Protein AF-A0A9P5X7W3-F1 (afdb_monomer)

Mean predicted aligned error: 12.53 Å

Organism: NCBI:txid1400762

Nearest PDB structures (foldseek):
  3qof-assembly2_B  TM=2.666E-01  e=8.863E+00  Homo sapiens

Sequence (202 aa):
MHPLSELDLFYILIMRCVPSGVLPRILAIFLLMFYIRIEHLWEGRPFWNPPPIIRIANIIGLSEAQFRNVCGFLQSVLELVSSPGQQMGPPALGIKFYHASFMDFLQDPSRSGEFCIFTRLDSLRLELLRRLNDIHSCSTGESTVATSSSPNVHTSFKVLQKIQFTLVSHGPSQSSKVTRSMTFWLMCFFLFGNGMVIPWTP

pLDDT: mean 73.94, std 22.46, range [20.39, 97.69]

Structure (mmCIF, N/CA/C/O backbone):
data_AF-A0A9P5X7W3-F1
#
_entry.id   AF-A0A9P5X7W3-F1
#
loop_
_atom_site.group_PDB
_atom_site.id
_atom_site.type_symbol
_atom_site.label_atom_id
_atom_site.label_alt_id
_atom_site.label_comp_id
_atom_site.label_asym_id
_atom_site.label_entity_id
_atom_site.label_seq_id
_atom_site.pdbx_PDB_ins_code
_atom_site.Cartn_x
_atom_site.Cartn_y
_atom_site.Cartn_z
_atom_site.occupancy
_atom_site.B_iso_or_equiv
_atom_site.auth_seq_id
_atom_site.auth_comp_id
_atom_site.auth_asym_id
_atom_site.auth_atom_id
_atom_site.pdbx_PDB_model_num
ATOM 1 N N . MET A 1 1 ? 10.750 -3.432 -27.642 1.00 62.62 1 MET A N 1
ATOM 2 C CA . MET A 1 1 ? 10.977 -4.011 -26.300 1.00 62.62 1 MET A CA 1
ATOM 3 C C . MET A 1 1 ? 10.870 -2.898 -25.272 1.00 62.62 1 MET A C 1
ATOM 5 O O 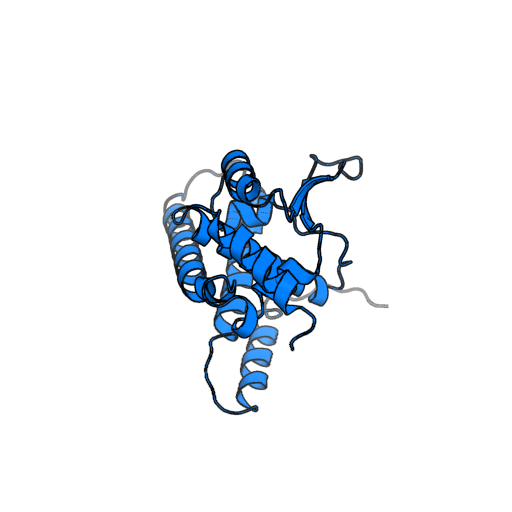. MET A 1 1 ? 11.408 -1.828 -25.529 1.00 62.62 1 MET A O 1
ATOM 9 N N . HIS A 1 2 ? 10.154 -3.110 -24.165 1.00 77.62 2 HIS A N 1
ATOM 10 C CA . HIS A 1 2 ? 10.095 -2.136 -23.069 1.00 77.62 2 HIS A CA 1
ATOM 11 C C . HIS A 1 2 ? 11.364 -2.276 -22.206 1.00 77.62 2 HIS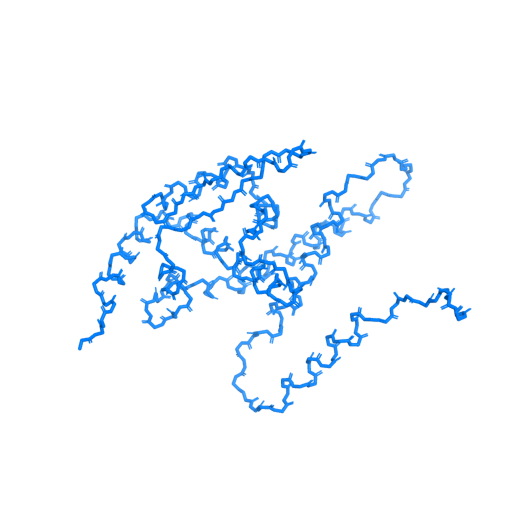 A C 1
ATOM 13 O O . HIS A 1 2 ? 11.654 -3.396 -21.778 1.00 77.62 2 HIS A O 1
ATOM 19 N N . PRO A 1 3 ? 12.120 -1.196 -21.935 1.00 85.81 3 PRO A N 1
ATOM 20 C CA . PRO A 1 3 ? 13.433 -1.274 -21.282 1.00 85.81 3 PRO A CA 1
ATOM 21 C C . PRO A 1 3 ? 13.390 -1.816 -19.844 1.00 85.81 3 PRO A C 1
ATOM 23 O O . PRO A 1 3 ? 14.413 -2.256 -19.338 1.00 85.81 3 PRO A O 1
ATOM 26 N N . LEU A 1 4 ? 12.219 -1.826 -19.194 1.00 90.81 4 LEU A N 1
ATOM 27 C CA . LEU A 1 4 ? 12.037 -2.372 -17.840 1.00 90.81 4 LEU A CA 1
ATOM 28 C C . LEU A 1 4 ? 11.369 -3.755 -17.817 1.00 90.81 4 LEU A C 1
ATOM 30 O O . LEU A 1 4 ? 11.034 -4.242 -16.747 1.00 90.81 4 LEU A O 1
ATOM 34 N N . SER A 1 5 ? 11.149 -4.391 -18.971 1.00 91.62 5 SER A N 1
ATOM 35 C CA . SER A 1 5 ? 10.372 -5.642 -19.049 1.00 91.62 5 SER A CA 1
ATOM 36 C C . SER A 1 5 ? 10.962 -6.803 -18.236 1.00 91.62 5 SER A C 1
ATOM 38 O O . SER A 1 5 ? 10.216 -7.527 -17.582 1.00 91.62 5 SER A O 1
ATOM 40 N N . GLU A 1 6 ? 12.286 -6.960 -18.217 1.00 94.62 6 GLU A N 1
ATOM 41 C CA . GLU A 1 6 ? 12.954 -7.984 -17.397 1.00 94.62 6 GLU A CA 1
ATOM 42 C C . GLU A 1 6 ? 12.815 -7.697 -15.896 1.00 94.62 6 GLU A C 1
ATOM 44 O O . GLU A 1 6 ? 12.583 -8.604 -15.095 1.00 94.62 6 GLU A O 1
ATOM 49 N N . LEU A 1 7 ? 12.891 -6.420 -15.516 1.00 94.75 7 LEU A N 1
ATOM 50 C CA . LEU A 1 7 ? 12.708 -5.983 -14.135 1.00 94.75 7 LEU A CA 1
ATOM 51 C C . LEU A 1 7 ? 11.252 -6.161 -13.677 1.00 94.75 7 LEU A C 1
ATOM 53 O O . LEU A 1 7 ? 11.007 -6.594 -12.554 1.00 94.75 7 LEU A O 1
ATOM 57 N N . ASP A 1 8 ? 10.291 -5.889 -14.561 1.00 95.81 8 ASP A N 1
ATOM 58 C CA . ASP A 1 8 ? 8.866 -6.130 -14.321 1.00 95.81 8 ASP A CA 1
ATOM 59 C C . ASP A 1 8 ? 8.600 -7.619 -14.100 1.00 95.81 8 ASP A C 1
ATOM 61 O O . ASP A 1 8 ? 7.914 -7.985 -13.147 1.00 95.81 8 ASP A O 1
ATOM 65 N N . LEU A 1 9 ? 9.209 -8.494 -14.908 1.00 96.06 9 LEU A N 1
ATOM 66 C CA . LEU A 1 9 ? 9.115 -9.942 -14.718 1.00 96.06 9 LEU A CA 1
ATOM 67 C C . LEU A 1 9 ? 9.669 -10.371 -13.352 1.00 96.06 9 LEU A C 1
ATOM 69 O O . LEU A 1 9 ? 9.040 -11.169 -12.656 1.00 96.06 9 LEU A O 1
ATOM 73 N N . PHE A 1 10 ? 10.809 -9.815 -12.939 1.00 95.94 10 PHE A N 1
ATOM 74 C CA . PHE A 1 10 ? 11.382 -10.069 -11.619 1.00 95.94 10 PHE A CA 1
ATOM 75 C C . PHE A 1 10 ? 10.437 -9.640 -10.484 1.00 95.94 10 PHE A C 1
ATOM 77 O O . PHE A 1 10 ? 10.197 -10.412 -9.553 1.00 95.94 10 PHE A O 1
ATOM 84 N N . TYR A 1 11 ? 9.829 -8.454 -10.576 1.00 97.12 11 TYR A N 1
ATOM 85 C CA . TYR A 1 11 ? 8.855 -7.993 -9.583 1.00 97.12 11 TYR A CA 1
ATOM 86 C C . TYR A 1 11 ? 7.581 -8.839 -9.557 1.00 97.12 11 TYR A C 1
ATOM 88 O O . TYR A 1 11 ? 7.075 -9.130 -8.474 1.00 97.12 11 TYR A O 1
ATOM 96 N N . ILE A 1 12 ? 7.100 -9.303 -10.713 1.00 97.19 12 ILE A N 1
ATOM 97 C CA . ILE A 1 12 ? 5.978 -10.248 -10.795 1.00 97.19 12 ILE A CA 1
ATOM 98 C C . ILE A 1 12 ? 6.311 -11.545 -10.051 1.00 97.19 12 ILE A C 1
ATOM 100 O O . ILE A 1 12 ? 5.479 -12.041 -9.292 1.00 97.19 12 ILE A O 1
ATOM 104 N N . LEU A 1 13 ? 7.517 -12.093 -10.230 1.00 97.38 13 LEU A N 1
ATOM 105 C CA . LEU A 1 13 ? 7.939 -13.313 -9.534 1.00 97.38 13 LEU A CA 1
ATOM 106 C C . LEU A 1 13 ? 7.972 -13.115 -8.016 1.00 97.38 13 LEU A C 1
ATOM 108 O O . LEU A 1 13 ? 7.444 -13.951 -7.287 1.00 97.38 13 LEU A O 1
ATOM 112 N N . ILE A 1 14 ? 8.508 -11.988 -7.542 1.00 96.88 14 ILE A N 1
ATOM 113 C CA . ILE A 1 14 ? 8.504 -11.651 -6.111 1.00 96.88 14 ILE A CA 1
ATOM 114 C C . ILE A 1 14 ? 7.075 -11.567 -5.575 1.00 96.88 14 ILE A C 1
ATOM 116 O O . ILE A 1 14 ? 6.768 -12.166 -4.546 1.00 96.88 14 ILE A O 1
ATOM 120 N N . MET A 1 15 ? 6.189 -10.860 -6.279 1.00 97.56 15 MET A N 1
ATOM 121 C CA . MET A 1 15 ? 4.799 -10.699 -5.851 1.00 97.56 15 MET A CA 1
ATOM 122 C C . MET A 1 15 ? 4.025 -12.023 -5.860 1.00 97.56 15 MET A C 1
ATOM 124 O O . MET A 1 15 ? 3.174 -12.231 -5.000 1.00 97.56 15 MET A O 1
ATOM 128 N N . ARG A 1 16 ? 4.355 -12.956 -6.761 1.00 96.88 16 ARG A N 1
ATOM 129 C CA . ARG A 1 16 ? 3.775 -14.310 -6.787 1.00 96.88 16 ARG A CA 1
ATOM 130 C C . ARG A 1 16 ? 4.227 -15.204 -5.635 1.00 96.88 16 ARG A C 1
ATOM 132 O O . ARG A 1 16 ? 3.500 -16.127 -5.281 1.00 96.88 16 ARG A O 1
ATOM 139 N N . CYS A 1 17 ? 5.385 -14.939 -5.035 1.00 96.62 17 CYS A N 1
ATOM 140 C CA . CYS A 1 17 ? 5.840 -15.655 -3.840 1.00 96.62 17 CYS A CA 1
ATOM 141 C C . CYS A 1 17 ? 5.062 -15.256 -2.576 1.00 96.62 17 CYS A C 1
ATOM 143 O O . CYS A 1 17 ? 5.144 -15.940 -1.555 1.00 96.62 17 CYS A O 1
ATOM 145 N N . VAL A 1 18 ? 4.308 -14.155 -2.621 1.00 97.06 18 VAL A N 1
ATOM 146 C CA . VAL A 1 18 ? 3.483 -13.709 -1.501 1.00 97.06 18 VAL A CA 1
ATOM 147 C C . VAL A 1 18 ? 2.245 -14.608 -1.377 1.00 97.06 18 VAL A C 1
ATOM 149 O O . VAL A 1 18 ? 1.482 -14.728 -2.337 1.00 97.06 18 VAL A O 1
ATOM 152 N N . PRO A 1 19 ? 1.958 -15.182 -0.192 1.00 97.44 19 PRO A N 1
ATOM 153 C CA . PRO A 1 19 ? 0.740 -15.958 0.014 1.00 97.44 19 PRO A CA 1
ATOM 154 C C . PRO A 1 19 ? -0.523 -15.138 -0.279 1.00 97.44 19 PRO A C 1
ATOM 156 O O . PRO A 1 19 ? -0.650 -13.991 0.159 1.00 97.44 19 PRO A O 1
ATOM 159 N N . SER A 1 20 ? -1.506 -15.747 -0.943 1.00 95.69 20 SER A N 1
ATOM 160 C CA . SER A 1 20 ? -2.752 -15.077 -1.353 1.00 95.69 20 SER A CA 1
ATOM 161 C C . SER A 1 20 ? -3.547 -14.477 -0.184 1.00 95.69 20 SER A C 1
ATOM 163 O O . SER A 1 20 ? -4.186 -13.441 -0.345 1.00 95.69 20 SER A O 1
ATOM 165 N N . GLY A 1 21 ? -3.462 -15.059 1.018 1.00 95.81 21 GLY A N 1
ATOM 166 C CA . GLY A 1 21 ? -4.074 -14.502 2.233 1.00 95.81 21 GLY A CA 1
ATOM 167 C C . GLY A 1 21 ? -3.371 -13.252 2.791 1.00 95.81 21 GLY A C 1
ATOM 168 O O . GLY A 1 21 ? -3.967 -12.496 3.559 1.00 95.81 21 GLY A O 1
ATOM 169 N N . VAL A 1 22 ? -2.114 -13.014 2.406 1.00 96.44 22 VAL A N 1
ATOM 170 C CA . VAL A 1 22 ? -1.275 -11.901 2.885 1.00 96.44 22 VAL A CA 1
ATOM 171 C C . VAL A 1 22 ? -1.206 -10.768 1.860 1.00 96.44 22 VAL A C 1
ATOM 173 O O . VAL A 1 22 ? -1.190 -9.595 2.243 1.00 96.44 22 VAL A O 1
ATOM 176 N N . LEU A 1 23 ? -1.234 -11.098 0.566 1.00 96.69 23 LEU A N 1
ATOM 177 C CA . LEU A 1 23 ? -1.132 -10.144 -0.541 1.00 96.69 23 LEU A CA 1
ATOM 178 C C . LEU A 1 23 ? -2.091 -8.937 -0.421 1.00 96.69 23 LEU A C 1
ATOM 180 O O . LEU A 1 23 ? -1.619 -7.803 -0.538 1.00 96.69 23 LEU A O 1
ATOM 184 N N . PRO A 1 24 ? -3.390 -9.102 -0.089 1.00 95.94 24 PRO A N 1
ATOM 185 C CA . PRO A 1 24 ? -4.298 -7.970 0.097 1.00 95.94 24 PRO A CA 1
ATOM 186 C C . PRO A 1 24 ? -3.829 -6.950 1.142 1.00 95.94 24 PRO A C 1
ATOM 188 O O . PRO A 1 24 ? -4.106 -5.757 1.001 1.00 95.94 24 PRO A O 1
ATOM 191 N N . ARG A 1 25 ? -3.126 -7.405 2.188 1.00 95.69 25 ARG A N 1
ATOM 192 C CA . ARG A 1 25 ? -2.587 -6.542 3.249 1.00 95.69 25 ARG A CA 1
ATOM 193 C C . ARG A 1 25 ? -1.335 -5.809 2.786 1.00 95.69 25 ARG A C 1
ATOM 195 O O . ARG A 1 25 ? -1.219 -4.621 3.059 1.00 95.69 25 ARG A O 1
ATOM 202 N N . ILE A 1 26 ? -0.447 -6.479 2.049 1.00 96.12 26 ILE A N 1
ATOM 203 C CA . ILE A 1 26 ? 0.734 -5.852 1.429 1.00 96.12 26 ILE A CA 1
ATOM 204 C C . ILE A 1 26 ? 0.313 -4.708 0.509 1.00 96.12 26 ILE A C 1
ATOM 206 O O . ILE A 1 26 ? 0.796 -3.586 0.646 1.00 96.12 26 ILE A O 1
ATOM 210 N N . LEU A 1 27 ? -0.642 -4.971 -0.384 1.00 96.81 27 LEU A N 1
ATOM 211 C CA . LEU A 1 27 ? -1.135 -3.960 -1.313 1.00 96.81 27 LEU A CA 1
ATOM 212 C C . LEU A 1 27 ? -1.807 -2.791 -0.575 1.00 96.81 27 LEU A C 1
ATOM 214 O O . LEU A 1 27 ? -1.597 -1.638 -0.942 1.00 96.81 27 LEU A O 1
ATOM 218 N N . ALA A 1 28 ? -2.547 -3.059 0.509 1.00 95.44 28 ALA A N 1
ATOM 219 C CA . ALA A 1 28 ? -3.120 -2.009 1.355 1.00 95.44 28 ALA A CA 1
ATOM 220 C C . ALA A 1 28 ? -2.049 -1.161 2.069 1.00 95.44 28 ALA A C 1
ATOM 222 O O . ALA A 1 28 ? -2.194 0.060 2.141 1.00 95.44 28 ALA A O 1
ATOM 223 N N . ILE A 1 29 ? -0.967 -1.779 2.562 1.00 94.31 29 ILE A N 1
ATOM 224 C CA . ILE A 1 29 ? 0.176 -1.068 3.157 1.00 94.31 29 ILE A CA 1
ATOM 225 C C . ILE A 1 29 ? 0.776 -0.106 2.130 1.00 94.31 29 ILE A C 1
ATOM 227 O O . ILE A 1 29 ? 0.912 1.082 2.423 1.00 94.31 29 ILE A O 1
ATOM 231 N N . PHE A 1 30 ? 1.082 -0.580 0.920 1.00 95.06 30 PHE A N 1
ATOM 232 C CA . PHE A 1 30 ? 1.674 0.266 -0.117 1.00 95.06 30 PHE A CA 1
ATOM 233 C C . PHE A 1 30 ? 0.727 1.358 -0.611 1.00 95.06 30 PHE A C 1
ATOM 235 O O . PHE A 1 30 ? 1.161 2.493 -0.802 1.00 95.06 30 PHE A O 1
ATOM 242 N N . LEU A 1 31 ? -0.569 1.067 -0.733 1.00 94.56 31 LEU A N 1
ATOM 243 C CA . LEU A 1 31 ? -1.567 2.079 -1.066 1.00 94.56 31 LEU A CA 1
ATOM 244 C C . LEU A 1 31 ? -1.597 3.204 -0.019 1.00 94.56 31 LEU A C 1
ATOM 246 O O . LEU A 1 31 ? -1.576 4.382 -0.370 1.00 94.56 31 LEU A O 1
ATOM 250 N N . LEU A 1 32 ? -1.578 2.867 1.273 1.00 91.69 32 LEU A N 1
ATOM 251 C CA . LEU A 1 32 ? -1.520 3.867 2.343 1.00 91.69 32 LEU A CA 1
ATOM 252 C C . LEU A 1 32 ? -0.200 4.637 2.350 1.00 91.69 32 LEU A C 1
ATOM 254 O O . LEU A 1 32 ? -0.213 5.854 2.517 1.00 91.69 32 LEU A O 1
ATOM 258 N N . MET A 1 33 ? 0.931 3.961 2.132 1.00 90.06 33 MET A N 1
ATOM 259 C CA . MET A 1 33 ? 2.227 4.631 1.987 1.00 90.06 33 MET A CA 1
ATOM 260 C C . MET A 1 33 ? 2.208 5.660 0.858 1.00 90.06 33 MET A C 1
ATOM 262 O O . MET A 1 33 ? 2.718 6.765 1.039 1.00 90.06 33 MET A O 1
ATOM 266 N N . PHE A 1 34 ? 1.610 5.314 -0.285 1.00 89.88 34 PHE A N 1
ATOM 267 C CA . PHE A 1 34 ? 1.459 6.215 -1.422 1.00 89.88 34 PHE A CA 1
ATOM 268 C C . PHE A 1 34 ? 0.662 7.469 -1.040 1.00 89.88 34 PHE A C 1
ATOM 270 O O . PHE A 1 34 ? 1.156 8.583 -1.215 1.00 89.88 34 PHE A O 1
ATOM 277 N N . TYR A 1 35 ? -0.516 7.307 -0.431 1.00 87.38 35 TYR A N 1
ATOM 278 C CA . TYR A 1 35 ? -1.342 8.446 -0.018 1.00 87.38 35 TYR A CA 1
ATOM 279 C C . TYR A 1 35 ? -0.684 9.318 1.052 1.00 87.38 35 TYR A C 1
ATOM 281 O O . TYR A 1 35 ? -0.748 10.542 0.956 1.00 87.38 35 TYR A O 1
ATOM 289 N N . ILE A 1 36 ? -0.017 8.724 2.0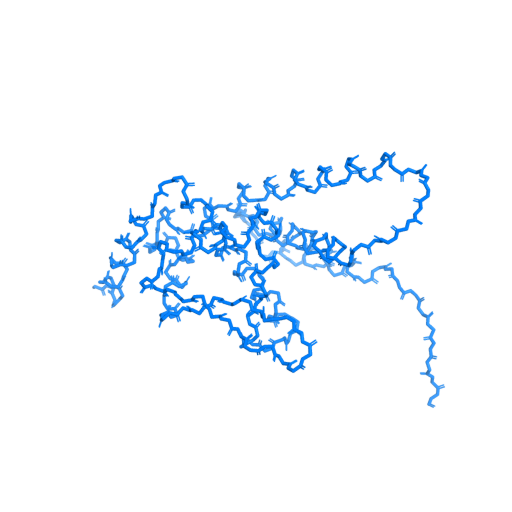45 1.00 84.88 36 ILE A N 1
ATOM 290 C CA . ILE A 1 36 ? 0.656 9.509 3.087 1.00 84.88 36 ILE A CA 1
ATOM 291 C C . ILE A 1 36 ? 1.887 10.231 2.518 1.00 84.88 36 ILE A C 1
ATOM 293 O O . ILE A 1 36 ? 2.156 11.372 2.890 1.00 84.88 36 ILE A O 1
ATOM 297 N N . ARG A 1 37 ? 2.625 9.622 1.577 1.00 83.56 37 ARG A N 1
ATOM 298 C CA . ARG A 1 37 ? 3.712 10.330 0.882 1.00 83.56 37 ARG A CA 1
ATOM 299 C C . ARG A 1 37 ? 3.164 11.538 0.123 1.00 83.56 37 ARG A C 1
ATOM 301 O O . ARG A 1 37 ? 3.761 12.607 0.198 1.00 83.56 37 ARG A O 1
ATOM 308 N N . ILE A 1 38 ? 2.048 11.374 -0.587 1.00 83.00 38 ILE A N 1
ATOM 309 C CA . ILE A 1 38 ? 1.383 12.485 -1.269 1.00 83.00 38 ILE A CA 1
ATOM 310 C C . ILE A 1 38 ? 1.009 13.573 -0.256 1.00 83.00 38 ILE A C 1
ATOM 312 O O . ILE A 1 38 ? 1.371 14.723 -0.468 1.00 83.00 38 ILE A O 1
ATOM 316 N N . GLU A 1 39 ? 0.379 13.225 0.871 1.00 80.06 39 GLU A N 1
ATOM 317 C CA . GLU A 1 39 ? 0.061 14.165 1.962 1.00 80.06 39 GLU A CA 1
ATOM 318 C C . GLU A 1 39 ? 1.295 14.967 2.418 1.00 80.06 39 GLU A C 1
ATOM 320 O O . GLU A 1 39 ? 1.232 16.191 2.503 1.00 80.06 39 GLU A O 1
ATOM 325 N N . HIS A 1 40 ? 2.431 14.302 2.654 1.00 80.81 40 HIS A N 1
ATOM 326 C CA . HIS A 1 40 ? 3.674 14.963 3.066 1.00 80.81 40 HIS A CA 1
ATOM 327 C C . HIS A 1 40 ? 4.196 15.953 2.015 1.00 80.81 40 HIS A C 1
ATOM 329 O O . HIS A 1 40 ? 4.669 17.026 2.388 1.00 80.81 40 HIS A O 1
ATOM 335 N N . LEU A 1 41 ? 4.091 15.616 0.724 1.00 79.50 41 LEU A N 1
ATOM 336 C CA . LEU A 1 41 ? 4.481 16.515 -0.367 1.00 79.50 41 LEU A CA 1
ATOM 337 C C . LEU A 1 41 ? 3.634 17.795 -0.366 1.00 79.50 41 LEU A C 1
ATOM 339 O O . LEU A 1 41 ? 4.182 18.881 -0.533 1.00 79.50 41 LEU A O 1
ATOM 343 N N . TRP A 1 42 ? 2.324 17.687 -0.120 1.00 76.94 42 TRP A N 1
ATOM 344 C CA . TRP A 1 42 ? 1.432 18.852 -0.024 1.00 76.94 42 TRP A CA 1
ATOM 345 C C . TRP A 1 42 ? 1.703 19.716 1.211 1.00 76.94 42 TRP A C 1
ATOM 347 O O . TRP A 1 42 ? 1.546 20.931 1.154 1.00 76.94 42 TRP A O 1
ATOM 357 N N . GLU A 1 43 ? 2.132 19.109 2.318 1.00 80.00 43 GLU A N 1
ATOM 358 C CA . GLU A 1 43 ? 2.497 19.818 3.552 1.00 80.00 43 GLU A CA 1
ATOM 359 C C . GLU A 1 43 ? 3.905 20.440 3.502 1.00 80.00 43 GLU A C 1
ATOM 361 O O . GLU A 1 43 ? 4.368 20.991 4.501 1.00 80.00 43 GLU A O 1
ATOM 366 N N . GLY A 1 44 ? 4.615 20.330 2.372 1.00 77.75 44 GLY A N 1
ATOM 367 C CA . GLY A 1 44 ? 5.994 20.804 2.241 1.00 77.75 44 GLY A CA 1
ATOM 368 C C . GLY A 1 44 ? 6.979 20.043 3.133 1.00 77.75 44 GLY A C 1
ATOM 369 O O . GLY A 1 44 ? 8.076 20.533 3.406 1.00 77.75 44 GLY A O 1
ATOM 370 N N . ARG A 1 45 ? 6.605 18.850 3.620 1.00 74.06 45 ARG A N 1
ATOM 371 C CA . ARG A 1 45 ? 7.493 18.030 4.442 1.00 74.06 45 ARG A CA 1
ATOM 372 C C . ARG A 1 45 ? 8.557 17.376 3.563 1.00 74.06 45 ARG A C 1
ATOM 374 O O . ARG A 1 45 ? 8.254 16.910 2.462 1.00 74.06 45 ARG A O 1
ATOM 381 N N . PRO A 1 46 ? 9.798 17.269 4.060 1.00 68.62 46 PRO A N 1
ATOM 382 C CA . PRO A 1 46 ? 10.859 16.622 3.316 1.00 68.62 46 PRO A CA 1
ATOM 383 C C . PRO A 1 46 ? 10.543 15.150 3.031 1.00 68.62 46 PRO A C 1
ATOM 385 O O . PRO A 1 46 ? 10.136 14.392 3.913 1.00 68.62 46 PRO A O 1
ATOM 388 N N . PHE A 1 47 ? 10.815 14.739 1.793 1.00 64.00 47 PHE A N 1
ATOM 389 C CA . PHE A 1 47 ? 10.585 13.387 1.280 1.00 64.00 47 PHE A CA 1
ATOM 390 C C . PHE A 1 47 ? 11.293 12.283 2.083 1.00 64.00 47 PHE A C 1
ATOM 392 O O . PHE A 1 47 ? 10.805 11.158 2.173 1.00 64.00 47 PHE A O 1
ATOM 399 N N . TRP A 1 48 ? 12.443 12.606 2.677 1.00 63.50 48 TRP A N 1
ATOM 400 C CA . TRP A 1 48 ? 13.262 11.692 3.477 1.00 63.50 48 TRP A CA 1
ATOM 401 C C . TRP A 1 48 ? 12.732 11.452 4.894 1.00 63.50 48 TRP A C 1
ATOM 403 O O . TRP A 1 48 ? 13.362 10.711 5.643 1.00 63.50 48 TRP A O 1
ATOM 413 N N . ASN A 1 49 ? 11.594 12.044 5.270 1.00 65.25 49 ASN A N 1
ATOM 414 C CA . ASN A 1 49 ? 10.891 11.685 6.496 1.00 65.25 49 ASN A CA 1
ATOM 415 C C . ASN A 1 49 ? 9.759 10.694 6.163 1.00 65.25 49 ASN A C 1
ATOM 417 O O . ASN A 1 49 ? 8.631 11.129 5.886 1.00 65.25 49 ASN A O 1
ATOM 421 N N . PRO A 1 50 ? 10.046 9.375 6.106 1.00 64.19 50 PRO A N 1
ATOM 422 C CA . PRO A 1 50 ? 9.030 8.387 5.789 1.00 64.19 50 PRO A CA 1
ATOM 423 C C . PRO A 1 50 ? 7.921 8.442 6.842 1.00 64.19 50 PRO A C 1
ATOM 425 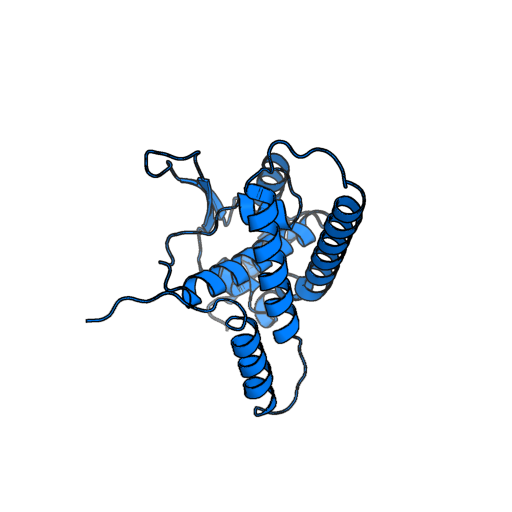O O . PRO A 1 50 ? 8.194 8.671 8.024 1.00 64.19 50 PRO A O 1
ATOM 428 N N . PRO A 1 51 ? 6.659 8.225 6.443 1.00 67.75 51 PRO A N 1
ATOM 429 C CA . PRO A 1 51 ? 5.589 8.168 7.414 1.00 67.75 51 PRO A CA 1
ATOM 430 C C . PRO A 1 51 ? 5.859 7.050 8.424 1.00 67.75 51 PRO A C 1
ATOM 432 O O . PRO A 1 51 ? 6.295 5.966 8.024 1.00 67.75 51 PRO A O 1
ATOM 435 N N . PRO A 1 52 ? 5.590 7.280 9.721 1.00 75.31 52 PRO A N 1
ATOM 436 C CA . PRO A 1 52 ? 5.792 6.257 10.733 1.00 75.31 52 PRO A CA 1
ATOM 437 C C . PRO A 1 52 ? 4.986 5.011 10.366 1.00 75.31 52 PRO A C 1
ATOM 439 O O . PRO A 1 52 ? 3.763 5.102 10.210 1.00 75.31 52 PRO A O 1
ATOM 442 N N . ILE A 1 53 ? 5.635 3.844 10.267 1.00 83.50 53 ILE A N 1
ATOM 443 C CA . ILE A 1 53 ? 4.943 2.577 9.974 1.00 83.50 53 ILE A CA 1
ATOM 444 C C . ILE A 1 53 ? 3.799 2.343 10.951 1.00 83.50 53 ILE A C 1
ATOM 446 O O . ILE A 1 53 ? 2.749 1.850 10.555 1.00 83.50 53 ILE A O 1
ATOM 450 N N . ILE A 1 54 ? 3.976 2.747 12.210 1.00 82.31 54 ILE A N 1
ATOM 451 C CA . ILE A 1 54 ? 2.956 2.601 13.246 1.00 82.31 54 ILE A CA 1
ATOM 452 C C . ILE A 1 54 ? 1.635 3.273 12.858 1.00 82.31 54 ILE A C 1
ATOM 454 O O . ILE A 1 54 ? 0.571 2.740 13.145 1.00 82.31 54 ILE A O 1
ATOM 458 N N . ARG A 1 55 ? 1.679 4.391 12.121 1.00 83.19 55 ARG A N 1
ATOM 459 C CA . ARG A 1 55 ? 0.479 5.075 11.621 1.00 83.19 55 ARG A CA 1
ATOM 460 C C . ARG A 1 55 ? -0.245 4.193 10.604 1.00 83.19 55 ARG A C 1
ATOM 462 O O . ARG A 1 55 ? -1.453 4.017 10.707 1.00 83.19 55 ARG A O 1
ATOM 469 N N . ILE A 1 56 ? 0.496 3.599 9.666 1.00 89.12 56 ILE A N 1
ATOM 470 C CA . ILE A 1 56 ? -0.054 2.678 8.661 1.00 89.12 56 ILE A CA 1
ATOM 471 C C . ILE A 1 56 ? -0.612 1.436 9.347 1.00 89.12 56 ILE A C 1
ATOM 473 O O . ILE A 1 56 ? -1.771 1.110 9.120 1.00 89.12 56 ILE A O 1
ATOM 477 N N . ALA A 1 57 ? 0.177 0.795 10.213 1.00 89.62 57 ALA A N 1
ATOM 478 C CA . ALA A 1 57 ? -0.203 -0.393 10.967 1.00 89.62 57 ALA A CA 1
ATOM 479 C C . ALA A 1 57 ? -1.483 -0.158 11.780 1.00 89.62 57 ALA A C 1
ATOM 481 O O . ALA A 1 57 ? -2.400 -0.968 11.695 1.00 89.62 57 ALA A O 1
ATOM 482 N N . ASN A 1 58 ? -1.607 0.986 12.461 1.00 87.69 58 ASN A N 1
ATOM 483 C CA . ASN A 1 58 ? -2.816 1.359 13.196 1.00 87.69 58 ASN A CA 1
ATOM 484 C C . ASN A 1 58 ? -4.034 1.501 12.272 1.00 87.69 58 ASN A C 1
ATOM 486 O O . ASN A 1 58 ? -5.093 0.948 12.567 1.00 87.69 58 ASN A O 1
ATOM 490 N N . ILE A 1 59 ? -3.882 2.174 11.124 1.00 86.38 59 ILE A N 1
ATOM 491 C CA . ILE A 1 59 ? -4.959 2.355 10.135 1.00 86.38 59 ILE A CA 1
ATOM 492 C C . ILE A 1 59 ? -5.513 0.999 9.669 1.00 86.38 59 ILE A C 1
ATOM 494 O O . ILE A 1 59 ? -6.728 0.803 9.642 1.00 86.38 59 ILE A O 1
ATOM 498 N N . ILE A 1 60 ? -4.634 0.039 9.367 1.00 89.62 60 ILE A N 1
ATOM 499 C CA . ILE A 1 60 ? -5.015 -1.318 8.930 1.00 89.62 60 ILE A CA 1
ATOM 500 C C . ILE A 1 60 ? -5.213 -2.308 10.085 1.00 89.62 60 ILE A C 1
ATOM 502 O O . ILE A 1 60 ? -5.585 -3.458 9.854 1.00 89.62 60 ILE A O 1
ATOM 506 N N . GLY A 1 61 ? -5.000 -1.880 11.335 1.00 89.69 61 GLY A N 1
ATOM 507 C CA . GLY A 1 61 ? -5.166 -2.680 12.554 1.00 89.69 61 GLY A CA 1
ATOM 508 C C . GLY A 1 61 ? -4.270 -3.904 12.564 1.00 89.69 61 GLY A C 1
ATOM 509 O O . GLY A 1 61 ? -4.730 -5.004 12.851 1.00 89.69 61 GLY A O 1
ATOM 510 N N . LEU A 1 62 ? -3.015 -3.707 12.178 1.00 91.56 62 LEU A N 1
ATOM 511 C CA . LEU A 1 62 ? -1.961 -4.683 12.371 1.00 91.56 62 LEU A CA 1
ATOM 512 C C . LEU A 1 62 ? -1.177 -4.333 13.631 1.00 91.56 62 LEU A C 1
ATOM 514 O O . LEU A 1 62 ? -0.830 -3.173 13.854 1.00 91.56 62 LEU A O 1
ATOM 518 N N . SER A 1 63 ? -0.843 -5.353 14.417 1.00 91.12 63 SER A N 1
ATOM 519 C CA . SER A 1 63 ? 0.223 -5.226 15.405 1.00 91.12 63 SER A CA 1
ATOM 520 C C . SER A 1 63 ? 1.574 -5.063 14.705 1.00 91.12 63 SER A C 1
ATOM 522 O O . SER A 1 63 ? 1.735 -5.418 13.533 1.00 91.12 63 SER A O 1
ATOM 524 N N . GLU A 1 64 ? 2.582 -4.571 15.423 1.00 87.88 64 GLU A N 1
ATOM 525 C CA . GLU A 1 64 ? 3.935 -4.453 14.873 1.00 87.88 64 GLU A CA 1
ATOM 526 C C . GLU A 1 64 ? 4.475 -5.808 14.387 1.00 87.88 64 GLU A C 1
ATOM 528 O O . GLU A 1 64 ? 5.018 -5.902 13.287 1.00 87.88 64 GLU A O 1
ATOM 533 N N . ALA A 1 65 ? 4.272 -6.878 15.163 1.00 90.31 65 ALA A N 1
ATOM 534 C CA . ALA A 1 65 ? 4.693 -8.225 14.786 1.00 90.31 65 ALA A CA 1
ATOM 535 C C . ALA A 1 65 ? 4.004 -8.697 13.496 1.00 90.31 65 ALA A C 1
ATOM 537 O O . ALA A 1 65 ? 4.657 -9.235 12.604 1.00 90.31 65 ALA A O 1
ATOM 538 N N . GLN A 1 66 ? 2.699 -8.443 13.356 1.00 94.00 66 GLN A N 1
ATOM 539 C CA . GLN A 1 66 ? 1.980 -8.761 12.124 1.00 94.00 66 GLN A CA 1
ATOM 540 C C . GLN A 1 66 ? 2.505 -7.943 10.945 1.00 94.00 66 GLN A C 1
ATOM 542 O O . GLN A 1 66 ? 2.711 -8.500 9.873 1.00 94.00 66 GLN A O 1
ATOM 547 N N . PHE A 1 67 ? 2.761 -6.648 11.135 1.00 92.06 67 PHE A N 1
ATOM 548 C CA . PHE A 1 67 ? 3.330 -5.797 10.093 1.00 92.06 67 PHE A CA 1
ATOM 549 C C . PHE A 1 67 ? 4.692 -6.326 9.624 1.00 92.06 67 PHE A C 1
ATOM 551 O O . PHE A 1 67 ? 4.914 -6.484 8.424 1.00 92.06 67 PHE A O 1
ATOM 558 N N . ARG A 1 68 ? 5.584 -6.669 10.563 1.00 92.50 68 ARG A N 1
ATOM 559 C CA . ARG A 1 68 ? 6.897 -7.261 10.266 1.00 92.50 68 ARG A CA 1
ATOM 560 C C . ARG A 1 68 ? 6.767 -8.571 9.499 1.00 92.50 68 ARG A C 1
ATOM 562 O O . ARG A 1 68 ? 7.443 -8.740 8.490 1.00 92.50 68 ARG A O 1
ATOM 569 N N . ASN A 1 69 ? 5.865 -9.452 9.926 1.00 94.50 69 ASN A N 1
ATOM 570 C CA . ASN A 1 69 ? 5.613 -10.723 9.248 1.00 94.50 69 ASN A CA 1
ATOM 571 C C . ASN A 1 69 ? 5.100 -10.513 7.817 1.00 94.50 69 ASN A C 1
ATOM 573 O O . ASN A 1 69 ? 5.555 -11.183 6.896 1.00 94.50 69 ASN A O 1
ATOM 577 N N . VAL A 1 70 ? 4.196 -9.551 7.614 1.00 94.69 70 VAL A N 1
ATOM 578 C CA . VAL A 1 70 ? 3.658 -9.203 6.291 1.00 94.69 70 VAL A CA 1
ATOM 579 C C . VAL A 1 70 ? 4.759 -8.647 5.380 1.00 94.69 70 VAL A C 1
ATOM 581 O O . VAL A 1 70 ? 4.884 -9.074 4.237 1.00 94.69 70 VAL A O 1
ATOM 584 N N . CYS A 1 71 ? 5.602 -7.743 5.880 1.00 93.69 71 CYS A N 1
ATOM 585 C CA . CYS A 1 71 ? 6.737 -7.211 5.122 1.00 93.69 71 CYS A CA 1
ATOM 586 C C . CYS A 1 71 ? 7.862 -8.237 4.904 1.00 93.69 71 CYS A C 1
ATOM 588 O O . CYS A 1 71 ? 8.637 -8.088 3.962 1.00 93.69 71 CYS A O 1
ATOM 590 N N . GLY A 1 72 ? 7.934 -9.290 5.723 1.00 94.69 72 GLY A N 1
ATOM 591 C CA . GLY A 1 72 ? 8.921 -10.366 5.617 1.00 94.69 72 GLY A CA 1
ATOM 592 C C . GLY A 1 72 ? 8.919 -11.078 4.261 1.00 94.69 72 GLY A C 1
ATOM 593 O O . GLY A 1 72 ? 9.976 -11.457 3.770 1.00 94.69 72 GLY A O 1
ATOM 594 N N . PHE A 1 73 ? 7.760 -11.172 3.602 1.00 95.56 73 PHE A N 1
ATOM 595 C CA . PHE A 1 73 ? 7.646 -11.767 2.263 1.00 95.56 73 PHE A CA 1
ATOM 596 C C . PHE A 1 73 ? 8.304 -10.935 1.154 1.00 95.56 73 PHE A C 1
ATOM 598 O O . PHE A 1 73 ? 8.506 -11.439 0.054 1.00 95.56 73 PHE A O 1
ATOM 605 N N . LEU A 1 74 ? 8.633 -9.671 1.428 1.00 95.75 74 LEU A N 1
ATOM 606 C CA . LEU A 1 74 ? 9.193 -8.730 0.458 1.00 95.75 74 LEU A CA 1
ATOM 607 C C . LEU A 1 74 ? 10.622 -8.295 0.801 1.00 95.75 74 LEU A C 1
ATOM 609 O O . LEU A 1 74 ? 11.112 -7.313 0.248 1.00 95.75 74 LEU A O 1
ATOM 613 N N . GLN A 1 75 ? 11.321 -9.037 1.664 1.00 94.44 75 GLN A N 1
ATOM 614 C CA . GLN A 1 75 ? 12.707 -8.741 2.056 1.00 94.44 75 GLN A CA 1
ATOM 615 C C . GLN A 1 75 ? 13.689 -8.646 0.879 1.00 94.44 75 GLN A C 1
ATOM 617 O O . GLN A 1 75 ? 14.762 -8.085 1.033 1.00 94.44 75 GLN A O 1
ATOM 622 N N . SER A 1 76 ? 13.344 -9.166 -0.301 1.00 94.00 76 SER A N 1
ATOM 623 C CA . SER A 1 76 ? 14.147 -9.022 -1.520 1.00 94.00 76 SER A CA 1
ATOM 624 C C . SER A 1 76 ? 14.081 -7.628 -2.158 1.00 94.00 76 SER A C 1
ATOM 626 O O . SER A 1 76 ? 14.943 -7.295 -2.966 1.00 94.00 76 SER A O 1
ATOM 628 N N . VAL A 1 77 ? 13.075 -6.810 -1.832 1.00 95.06 77 VAL A N 1
ATOM 629 C CA . VAL A 1 77 ? 12.838 -5.482 -2.441 1.00 95.06 77 VAL A CA 1
ATOM 630 C C . VAL A 1 77 ? 12.701 -4.358 -1.422 1.00 95.06 77 VAL A C 1
ATOM 632 O O . VAL A 1 77 ? 12.782 -3.183 -1.798 1.00 95.06 77 VAL A O 1
ATOM 635 N N . LEU A 1 78 ? 12.514 -4.690 -0.145 1.00 94.44 78 LEU A N 1
ATOM 636 C CA . LEU A 1 78 ? 12.441 -3.721 0.937 1.00 94.44 78 LEU A CA 1
ATOM 637 C C . LEU A 1 78 ? 13.160 -4.187 2.199 1.00 94.44 78 LEU A C 1
ATOM 639 O O . LEU A 1 78 ? 13.323 -5.374 2.459 1.00 94.44 78 LEU A O 1
ATOM 643 N N . GLU A 1 79 ? 13.503 -3.206 3.019 1.00 93.25 79 GLU A N 1
ATOM 644 C CA . GLU A 1 79 ? 14.098 -3.353 4.335 1.00 93.25 79 GLU A CA 1
ATOM 645 C C . GLU A 1 79 ? 13.256 -2.591 5.362 1.00 93.25 79 GLU A C 1
ATOM 647 O O . GLU A 1 79 ? 12.815 -1.461 5.118 1.00 93.25 79 GLU A O 1
ATOM 652 N N . LEU A 1 80 ? 13.048 -3.201 6.531 1.00 90.56 80 LEU A N 1
ATOM 653 C CA . LEU A 1 80 ? 12.489 -2.514 7.690 1.00 90.56 80 LEU A CA 1
ATOM 654 C C . LEU A 1 80 ? 13.629 -1.882 8.482 1.00 90.56 80 LEU A C 1
ATOM 656 O O . LEU A 1 80 ? 14.374 -2.575 9.169 1.00 90.56 80 LEU A O 1
ATOM 660 N N . VAL A 1 81 ? 13.746 -0.562 8.392 1.00 88.56 81 VAL A N 1
ATOM 661 C CA . VAL A 1 81 ? 14.808 0.201 9.043 1.00 88.56 81 VAL A CA 1
ATOM 662 C C . VAL A 1 81 ? 14.269 0.793 10.335 1.00 88.56 81 VAL A C 1
ATOM 664 O O . VAL A 1 81 ? 13.265 1.505 10.336 1.00 88.56 81 VAL A O 1
ATOM 667 N N . SER A 1 82 ? 14.948 0.522 11.444 1.00 83.56 82 SER A N 1
ATOM 668 C CA . SER A 1 82 ? 14.740 1.268 12.682 1.00 83.56 82 SER A CA 1
ATOM 669 C C . SER A 1 82 ? 15.515 2.574 12.571 1.00 83.56 82 SER A C 1
ATOM 671 O O . SER A 1 82 ? 16.744 2.564 12.613 1.00 83.56 82 SER A O 1
ATOM 673 N N . SER A 1 83 ? 14.824 3.701 12.416 1.00 67.75 83 SER A N 1
ATOM 674 C CA . SER A 1 83 ? 15.491 4.995 12.526 1.00 67.75 83 SER A CA 1
ATOM 675 C C . SER A 1 83 ? 15.879 5.198 13.991 1.00 67.75 83 SER A C 1
ATOM 677 O O . SER A 1 83 ? 14.980 5.177 14.845 1.00 67.75 83 SER A O 1
ATOM 679 N N . PRO A 1 84 ? 17.176 5.390 14.313 1.00 57.75 84 PRO A N 1
ATOM 680 C CA . PRO A 1 84 ? 17.553 5.832 15.644 1.00 57.75 84 PRO A CA 1
ATOM 681 C C . PRO A 1 84 ? 16.813 7.146 15.870 1.00 57.75 84 PRO A C 1
ATOM 683 O O . PRO A 1 84 ? 16.931 8.076 15.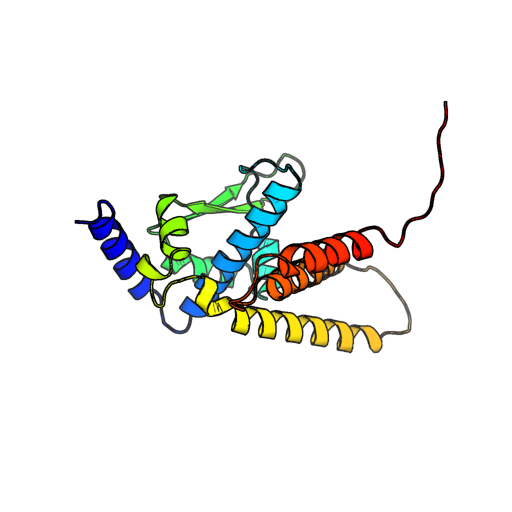068 1.00 57.75 84 PRO A O 1
ATOM 686 N N . GLY A 1 85 ? 15.942 7.166 16.882 1.00 55.34 85 GLY A N 1
ATOM 687 C CA . GLY A 1 85 ? 15.106 8.322 17.167 1.00 55.34 85 GLY A CA 1
ATOM 688 C C . GLY A 1 85 ? 15.976 9.573 17.212 1.00 55.34 85 GLY A C 1
ATOM 689 O O . GLY A 1 85 ? 17.101 9.528 17.712 1.00 55.34 85 GLY A O 1
ATOM 690 N N . GLN A 1 86 ? 15.479 10.688 16.675 1.00 52.19 86 GLN A N 1
ATOM 691 C CA . GLN A 1 86 ? 16.070 11.993 16.952 1.00 52.19 86 GLN A CA 1
ATOM 692 C C . GLN A 1 86 ? 16.016 12.220 18.470 1.00 52.19 86 GLN A C 1
ATOM 694 O O . GLN A 1 86 ? 14.996 12.677 18.958 1.00 52.19 86 GLN A O 1
ATOM 699 N N . GLN A 1 87 ? 17.056 11.780 19.187 1.00 51.69 87 GLN A N 1
ATOM 700 C CA . GLN A 1 87 ? 17.461 11.942 20.597 1.00 51.69 87 GLN A CA 1
ATOM 701 C C . GLN A 1 87 ? 16.405 11.964 21.734 1.00 51.69 87 GLN A C 1
ATOM 703 O O . GLN A 1 87 ? 16.794 11.987 22.895 1.00 51.69 87 GLN A O 1
ATOM 708 N N . MET A 1 88 ? 15.098 11.892 21.474 1.00 57.22 88 MET A N 1
ATOM 709 C CA . MET A 1 88 ? 14.051 12.126 22.477 1.00 57.22 88 MET A CA 1
ATOM 710 C C . MET A 1 88 ? 12.751 11.334 22.256 1.00 57.22 88 MET A C 1
ATOM 712 O O . MET A 1 88 ? 11.763 11.582 22.940 1.00 57.22 88 MET A O 1
ATOM 716 N N . GLY A 1 89 ? 12.725 10.370 21.329 1.00 59.84 89 GLY A N 1
ATOM 717 C CA . GLY A 1 89 ? 11.533 9.561 21.046 1.00 59.84 89 GLY A CA 1
ATOM 718 C C . GLY A 1 89 ? 11.837 8.076 20.832 1.00 59.84 89 GLY A C 1
ATOM 719 O O . GLY A 1 89 ? 12.986 7.725 20.549 1.00 59.84 89 GLY A O 1
ATOM 720 N N . PRO A 1 90 ? 10.822 7.197 20.957 1.00 58.94 90 PRO A N 1
ATOM 721 C CA . PRO A 1 90 ? 10.976 5.777 20.668 1.00 58.94 90 PRO A CA 1
ATOM 722 C C . PRO A 1 90 ? 11.441 5.572 19.216 1.00 58.94 90 PRO A C 1
ATOM 724 O O . PRO A 1 90 ? 11.074 6.362 18.339 1.00 58.94 90 PRO A O 1
ATOM 727 N N . PRO A 1 91 ? 12.248 4.532 18.943 1.00 64.88 91 PRO A N 1
ATOM 728 C CA . PRO A 1 91 ? 12.741 4.253 17.600 1.00 64.88 91 PRO A CA 1
ATOM 729 C C . PRO A 1 91 ? 11.565 4.086 16.634 1.00 64.88 91 PRO A C 1
ATOM 731 O O . PRO A 1 91 ? 10.656 3.287 16.863 1.00 64.88 91 PRO A O 1
ATOM 734 N N . ALA A 1 92 ? 11.573 4.864 15.553 1.00 74.88 92 ALA A N 1
ATOM 735 C CA . ALA A 1 92 ? 10.534 4.798 14.537 1.00 74.88 92 ALA A CA 1
ATOM 736 C C . ALA A 1 92 ? 10.906 3.729 13.506 1.00 74.88 92 ALA A C 1
ATOM 738 O O . ALA A 1 92 ? 11.980 3.783 12.908 1.00 74.88 92 ALA A O 1
ATOM 739 N N . LEU A 1 93 ? 10.013 2.765 13.283 1.00 82.94 93 LEU A N 1
ATOM 740 C CA . LEU A 1 93 ? 10.170 1.786 12.211 1.00 82.94 93 LEU A CA 1
ATOM 741 C C . LEU A 1 93 ? 9.754 2.422 10.873 1.00 82.94 93 LEU A C 1
ATOM 743 O O . LEU A 1 93 ? 8.664 2.995 10.771 1.00 82.94 93 LEU A O 1
ATOM 747 N N . GLY A 1 94 ? 10.618 2.323 9.864 1.00 85.69 94 GLY A N 1
ATOM 748 C CA . GLY A 1 94 ? 10.433 2.839 8.505 1.00 85.69 94 GLY A CA 1
ATOM 749 C C . GLY A 1 94 ? 10.652 1.759 7.437 1.00 85.69 94 GLY A C 1
ATOM 750 O O . GLY A 1 94 ? 11.318 0.757 7.685 1.00 85.69 94 GLY A O 1
ATOM 751 N N . ILE A 1 95 ? 10.046 1.936 6.259 1.00 88.62 95 ILE A N 1
ATOM 752 C CA . ILE A 1 95 ? 10.266 1.062 5.094 1.00 88.62 95 ILE A CA 1
ATOM 753 C C . ILE A 1 95 ? 11.235 1.762 4.151 1.00 88.62 95 ILE A C 1
ATOM 755 O O . ILE A 1 95 ? 10.988 2.895 3.730 1.00 88.62 95 ILE A O 1
ATOM 759 N N . LYS A 1 96 ? 12.301 1.060 3.775 1.00 88.88 96 LYS A N 1
ATOM 760 C CA . LYS A 1 96 ? 13.239 1.472 2.735 1.00 88.88 96 LYS A CA 1
ATOM 761 C C . LYS A 1 96 ? 13.147 0.490 1.573 1.00 88.88 96 LYS A C 1
ATOM 763 O O . LYS A 1 96 ? 13.267 -0.708 1.778 1.00 88.88 96 LYS A O 1
ATOM 768 N N . PHE A 1 97 ? 12.950 0.988 0.358 1.00 91.69 97 PHE A N 1
ATOM 769 C CA . PHE A 1 97 ? 12.996 0.158 -0.846 1.00 91.69 97 PHE A CA 1
ATOM 770 C C . PHE A 1 97 ? 14.428 0.095 -1.376 1.00 91.69 97 PHE A C 1
ATOM 772 O O . PHE A 1 97 ? 15.101 1.126 -1.431 1.00 91.69 97 PHE A O 1
ATOM 779 N N . TYR A 1 98 ? 14.880 -1.083 -1.807 1.00 93.06 98 TYR A N 1
ATOM 780 C CA . TYR A 1 98 ? 16.169 -1.216 -2.500 1.00 93.06 98 TYR A CA 1
ATOM 781 C C . TYR A 1 98 ? 16.122 -0.619 -3.907 1.00 93.06 98 TYR A C 1
ATOM 783 O O . TYR A 1 98 ? 17.116 -0.085 -4.395 1.00 93.06 98 TYR A O 1
ATOM 791 N N . HIS A 1 99 ? 14.942 -0.648 -4.530 1.00 90.94 99 HIS A N 1
ATOM 792 C CA . HIS A 1 99 ? 14.714 -0.123 -5.868 1.00 90.94 99 HIS A CA 1
ATOM 793 C C . HIS A 1 99 ? 13.480 0.779 -5.879 1.00 90.94 99 HIS A C 1
ATOM 795 O O . HIS A 1 99 ? 12.369 0.323 -5.609 1.00 90.94 99 HIS A O 1
ATOM 801 N N . ALA A 1 100 ? 13.656 2.058 -6.228 1.00 87.62 100 ALA A N 1
ATOM 802 C CA . ALA A 1 100 ? 12.541 3.001 -6.364 1.00 87.62 100 ALA A CA 1
ATOM 803 C C . ALA A 1 100 ? 11.507 2.523 -7.404 1.00 87.62 100 ALA A C 1
ATOM 805 O O . ALA A 1 100 ? 10.302 2.644 -7.186 1.00 87.62 100 ALA A O 1
ATOM 806 N N . SER A 1 101 ? 11.991 1.864 -8.462 1.00 93.81 101 SER A N 1
ATOM 807 C CA . SER A 1 101 ? 11.196 1.296 -9.552 1.00 93.81 101 SER A CA 1
ATOM 808 C C . SER A 1 101 ? 10.197 0.224 -9.119 1.00 93.81 101 SER A C 1
ATOM 810 O O . SER A 1 101 ? 9.254 -0.034 -9.863 1.00 93.81 101 SER A O 1
ATOM 812 N N . PHE A 1 102 ? 10.367 -0.398 -7.946 1.00 95.94 102 PHE A N 1
ATOM 813 C CA . PHE A 1 102 ? 9.395 -1.365 -7.430 1.00 95.94 102 PHE A CA 1
ATOM 814 C C . PHE A 1 102 ? 8.066 -0.686 -7.088 1.00 95.94 102 PHE A C 1
ATOM 816 O O . PHE A 1 102 ? 6.999 -1.164 -7.465 1.00 95.94 102 PHE A O 1
ATOM 823 N N . MET A 1 103 ? 8.128 0.475 -6.432 1.00 94.19 103 MET A N 1
ATOM 824 C CA . MET A 1 103 ? 6.927 1.247 -6.122 1.00 94.19 103 MET A CA 1
ATOM 825 C C . MET A 1 103 ? 6.287 1.812 -7.399 1.00 94.19 103 MET A C 1
ATOM 827 O O . MET A 1 103 ? 5.063 1.879 -7.483 1.00 94.19 103 MET A O 1
ATOM 831 N N . ASP A 1 104 ? 7.087 2.193 -8.399 1.00 94.44 104 ASP A N 1
ATOM 832 C CA . ASP A 1 104 ? 6.578 2.667 -9.695 1.00 94.44 104 ASP A CA 1
ATOM 833 C C . ASP A 1 104 ? 5.882 1.543 -10.474 1.00 94.44 104 ASP A C 1
ATOM 835 O O . ASP A 1 104 ? 4.816 1.750 -11.047 1.00 94.44 104 ASP A O 1
ATOM 839 N N . PHE A 1 105 ? 6.449 0.332 -10.447 1.00 96.69 105 PHE A N 1
ATOM 840 C CA . PHE A 1 105 ? 5.828 -0.869 -11.004 1.00 96.69 105 PHE A CA 1
ATOM 841 C C . PHE A 1 105 ? 4.453 -1.128 -10.376 1.00 96.69 105 PHE A C 1
ATOM 843 O O . PHE A 1 105 ? 3.470 -1.278 -11.096 1.00 96.69 105 PHE A O 1
ATOM 850 N N . LEU A 1 106 ? 4.364 -1.106 -9.043 1.00 97.00 106 LEU A N 1
ATOM 851 C CA . LEU A 1 106 ? 3.124 -1.360 -8.302 1.00 97.00 106 LEU A CA 1
ATOM 852 C C . LEU A 1 106 ? 2.027 -0.299 -8.521 1.00 97.00 106 LEU A C 1
ATOM 854 O O . LEU A 1 106 ? 0.850 -0.574 -8.284 1.00 97.00 106 LEU A O 1
ATOM 858 N N . GLN A 1 107 ? 2.389 0.914 -8.938 1.00 95.62 107 GLN A N 1
ATOM 859 C CA . GLN A 1 107 ? 1.435 1.982 -9.256 1.00 95.62 107 GLN A CA 1
ATOM 860 C C . GLN A 1 107 ? 0.884 1.877 -10.681 1.00 95.62 107 GLN A C 1
ATOM 862 O O . GLN A 1 107 ? -0.219 2.350 -10.940 1.00 95.62 107 GLN A O 1
ATOM 867 N N . ASP A 1 108 ? 1.624 1.271 -11.605 1.00 95.38 108 ASP A N 1
ATOM 868 C CA . ASP A 1 108 ? 1.230 1.196 -13.007 1.00 95.38 108 ASP A CA 1
ATOM 869 C C . ASP A 1 108 ? 0.418 -0.085 -13.280 1.00 95.38 108 ASP A C 1
ATOM 871 O O . ASP A 1 108 ? 0.992 -1.182 -13.287 1.00 95.38 108 ASP A O 1
ATOM 875 N N . PRO A 1 109 ? -0.904 0.008 -13.531 1.00 95.75 109 PRO A N 1
ATOM 876 C CA . PRO A 1 109 ? -1.737 -1.165 -13.786 1.00 95.75 109 PRO A CA 1
ATOM 877 C C . PRO A 1 109 ? -1.356 -1.897 -15.076 1.00 95.75 109 PRO A C 1
ATOM 879 O O . PRO A 1 109 ? -1.587 -3.101 -15.172 1.00 95.75 109 PRO A O 1
ATOM 882 N N . SER A 1 110 ? -0.748 -1.210 -16.051 1.00 95.00 110 SER A N 1
ATOM 883 C CA . SER A 1 110 ? -0.302 -1.838 -17.299 1.00 95.00 110 SER A CA 1
ATOM 884 C C . SER A 1 110 ? 0.924 -2.734 -17.100 1.00 95.00 110 SER A C 1
ATOM 886 O O . SER A 1 110 ? 1.104 -3.693 -17.847 1.00 95.00 110 SER A O 1
ATOM 888 N N . ARG A 1 111 ? 1.731 -2.459 -16.065 1.00 95.19 111 ARG A N 1
ATOM 889 C CA . ARG A 1 111 ? 2.925 -3.241 -15.712 1.00 95.19 111 ARG A CA 1
ATOM 890 C C . ARG A 1 111 ? 2.634 -4.303 -14.657 1.00 95.19 111 ARG A C 1
ATOM 892 O O . ARG A 1 111 ? 3.089 -5.434 -14.787 1.00 95.19 111 ARG A O 1
ATOM 899 N N . SER A 1 112 ? 1.878 -3.948 -13.618 1.00 96.75 112 SER A N 1
ATOM 900 C CA . SER A 1 112 ? 1.665 -4.806 -12.442 1.00 96.75 112 SER A CA 1
ATOM 901 C C . SER A 1 112 ? 0.398 -5.659 -12.485 1.00 96.75 112 SER A C 1
ATOM 903 O O . SER A 1 112 ? 0.309 -6.636 -11.738 1.00 96.75 112 SER A O 1
ATOM 905 N N . GLY A 1 113 ? -0.574 -5.334 -13.343 1.00 96.00 113 GLY A N 1
ATOM 906 C CA . GLY A 1 113 ? -1.821 -6.090 -13.469 1.00 96.00 113 GLY A CA 1
ATOM 907 C C . GLY A 1 113 ? -2.549 -6.239 -12.129 1.00 96.00 113 GLY A C 1
ATOM 908 O O . GLY A 1 113 ? -2.909 -5.252 -11.487 1.00 96.00 113 GLY A O 1
ATOM 909 N N . GLU A 1 114 ? -2.743 -7.483 -11.685 1.00 95.31 114 GLU A N 1
ATOM 910 C CA . GLU A 1 114 ? -3.404 -7.804 -10.409 1.00 95.31 114 GLU A CA 1
ATOM 911 C C . GLU A 1 114 ? -2.631 -7.328 -9.166 1.00 95.31 114 GLU A C 1
ATOM 913 O O . GLU A 1 114 ? -3.216 -7.174 -8.095 1.00 95.31 114 GLU A O 1
ATOM 918 N N . PHE A 1 115 ? -1.331 -7.049 -9.302 1.00 97.50 115 PHE A N 1
ATOM 919 C CA . PHE A 1 115 ? -0.492 -6.541 -8.214 1.00 97.50 115 PHE A CA 1
ATOM 920 C C . PHE A 1 115 ? -0.539 -5.017 -8.079 1.00 97.50 115 PHE A C 1
ATOM 922 O O . PHE A 1 115 ? 0.136 -4.461 -7.213 1.00 97.50 115 PHE A O 1
ATOM 929 N N . CYS A 1 116 ? -1.326 -4.326 -8.906 1.00 97.69 116 CYS A N 1
ATOM 930 C CA . CYS A 1 116 ? -1.462 -2.881 -8.818 1.00 97.69 116 CYS A CA 1
ATOM 931 C C . CYS A 1 116 ? -2.089 -2.472 -7.476 1.00 97.69 116 CYS A C 1
ATOM 933 O O . CYS A 1 116 ? -3.150 -2.972 -7.094 1.00 97.69 116 CYS A O 1
ATOM 935 N N . ILE A 1 117 ? -1.480 -1.519 -6.762 1.00 96.62 117 ILE A N 1
ATOM 936 C CA . ILE A 1 117 ? -1.940 -1.094 -5.423 1.00 96.62 117 ILE A CA 1
ATOM 937 C C . ILE A 1 117 ? -3.347 -0.486 -5.443 1.00 96.62 117 ILE A C 1
ATOM 939 O O . ILE A 1 117 ? -4.072 -0.567 -4.450 1.00 96.62 117 ILE A O 1
ATOM 943 N N . PHE A 1 118 ? -3.768 0.074 -6.579 1.00 94.81 118 PHE A N 1
ATOM 944 C CA . PHE A 1 118 ? -5.087 0.684 -6.739 1.00 94.81 118 PHE A CA 1
ATOM 945 C C . PHE A 1 118 ? -6.224 -0.344 -6.813 1.00 94.81 118 PHE A C 1
ATOM 947 O O . PHE A 1 118 ? -7.364 0.004 -6.516 1.00 94.81 118 PHE A O 1
ATOM 954 N N . THR A 1 119 ? -5.933 -1.622 -7.087 1.00 92.50 119 THR A N 1
ATOM 955 C CA . THR A 1 119 ? -6.938 -2.708 -7.049 1.00 92.50 119 THR A CA 1
ATOM 956 C C . THR A 1 119 ? -7.571 -2.880 -5.665 1.00 92.50 119 THR A C 1
ATOM 958 O O . THR A 1 119 ? -8.676 -3.402 -5.533 1.00 92.50 119 THR A O 1
ATOM 961 N N . ARG A 1 120 ? -6.886 -2.425 -4.608 1.00 90.62 120 ARG A N 1
ATOM 962 C CA . ARG A 1 120 ? -7.365 -2.510 -3.224 1.00 90.62 120 ARG A CA 1
ATOM 963 C C . ARG A 1 120 ? -8.153 -1.298 -2.763 1.00 90.62 120 ARG A C 1
ATOM 965 O O . ARG A 1 120 ? -8.693 -1.356 -1.657 1.00 90.62 120 ARG A O 1
ATOM 972 N N . LEU A 1 121 ? -8.248 -0.244 -3.571 1.00 90.75 121 LEU A N 1
ATOM 973 C CA . LEU A 1 121 ? -8.808 1.043 -3.165 1.00 90.75 121 LEU A CA 1
ATOM 974 C C . LEU A 1 121 ? -10.196 0.914 -2.525 1.00 90.75 121 LEU A C 1
ATOM 976 O O . LEU A 1 121 ? -10.383 1.341 -1.385 1.00 90.75 121 LEU A O 1
ATOM 980 N N . ASP A 1 122 ? -11.136 0.259 -3.205 1.00 88.88 122 ASP A N 1
ATOM 981 C CA . ASP A 1 122 ? -12.515 0.140 -2.721 1.00 88.88 122 ASP A CA 1
ATOM 982 C C . ASP A 1 122 ? -12.614 -0.723 -1.462 1.00 88.88 122 ASP A C 1
ATOM 984 O O . ASP A 1 122 ? -13.246 -0.345 -0.475 1.00 88.88 122 ASP A O 1
ATOM 988 N N . SER A 1 123 ? -11.922 -1.863 -1.457 1.00 90.25 123 SER A N 1
ATOM 989 C CA . SER A 1 123 ? -11.912 -2.767 -0.304 1.00 90.25 123 SER A CA 1
ATOM 990 C C . SER A 1 123 ? -11.296 -2.122 0.940 1.00 90.25 123 SER A C 1
ATOM 992 O O . SER A 1 123 ? -11.820 -2.285 2.041 1.00 90.25 123 SER A O 1
ATOM 994 N N . LEU A 1 124 ? -10.216 -1.349 0.770 1.00 89.38 124 LEU A N 1
ATOM 995 C CA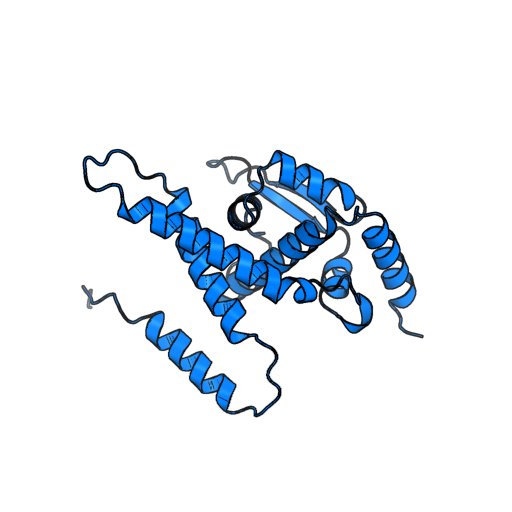 . LEU A 1 124 ? -9.588 -0.607 1.852 1.00 89.38 124 LEU A CA 1
ATOM 996 C C . LEU A 1 124 ? -10.524 0.499 2.335 1.00 89.38 124 LEU A C 1
ATOM 998 O O . LEU A 1 124 ? -10.728 0.636 3.532 1.00 89.38 124 LEU A O 1
ATOM 1002 N N . ARG A 1 125 ? -11.146 1.252 1.426 1.00 88.56 125 ARG A N 1
ATOM 1003 C CA . ARG A 1 125 ? -12.106 2.299 1.788 1.00 88.56 125 ARG A CA 1
ATOM 1004 C C . ARG A 1 125 ? -13.254 1.752 2.639 1.00 88.56 125 ARG A C 1
ATOM 1006 O O . ARG A 1 125 ? -13.583 2.359 3.655 1.00 88.56 125 ARG A O 1
ATOM 1013 N N . LEU A 1 126 ? -13.839 0.616 2.258 1.00 89.88 126 LEU A N 1
ATOM 1014 C CA . LEU A 1 126 ? -14.899 -0.036 3.035 1.00 89.88 126 LEU A CA 1
ATOM 1015 C C . LEU A 1 126 ? -14.404 -0.504 4.409 1.00 89.88 126 LEU A C 1
ATOM 1017 O O . LEU A 1 126 ? -15.102 -0.321 5.404 1.00 89.88 126 LEU A O 1
ATOM 1021 N N . GLU A 1 127 ? -13.195 -1.064 4.476 1.00 89.69 127 GLU A N 1
ATOM 1022 C CA . GLU A 1 127 ? -12.558 -1.457 5.737 1.00 89.69 127 GLU A CA 1
ATOM 1023 C C . GLU A 1 127 ? -12.372 -0.261 6.679 1.00 89.69 127 GLU A C 1
ATOM 1025 O O . GLU A 1 127 ? -12.730 -0.334 7.854 1.00 89.69 127 GLU A O 1
ATOM 1030 N N . LEU A 1 128 ? -11.864 0.860 6.160 1.00 87.31 128 LEU A N 1
ATOM 1031 C CA . LEU A 1 128 ? -11.653 2.074 6.947 1.00 87.31 128 LEU A CA 1
ATOM 1032 C C . LEU A 1 128 ? -12.973 2.686 7.422 1.00 87.31 128 LEU A C 1
ATOM 1034 O O . LEU A 1 128 ? -13.063 3.108 8.572 1.00 87.31 128 LEU A O 1
ATOM 1038 N N . LEU A 1 129 ? -14.004 2.702 6.571 1.00 88.31 129 LEU A N 1
ATOM 1039 C CA . LEU A 1 129 ? -15.336 3.186 6.942 1.00 88.31 129 LEU A CA 1
ATOM 1040 C C . LEU A 1 129 ? -15.960 2.346 8.057 1.00 88.31 129 LEU A C 1
ATOM 1042 O O . LEU A 1 129 ? -16.506 2.905 9.005 1.00 88.31 129 LEU A O 1
ATOM 1046 N N . ARG A 1 130 ? -15.846 1.016 7.980 1.00 89.25 130 ARG A N 1
ATOM 1047 C CA . ARG A 1 130 ? -16.358 0.129 9.031 1.00 89.25 130 ARG A CA 1
ATOM 1048 C C . ARG A 1 130 ? -15.677 0.409 10.365 1.00 89.25 130 ARG A C 1
ATOM 1050 O O . ARG A 1 130 ? -16.356 0.646 11.351 1.00 89.25 130 ARG A O 1
ATOM 1057 N N . ARG A 1 131 ? -14.347 0.504 10.365 1.00 85.62 131 ARG A N 1
ATOM 1058 C CA . ARG A 1 131 ? -13.568 0.808 11.574 1.00 85.62 131 ARG A CA 1
ATOM 1059 C C . ARG A 1 131 ? -13.916 2.157 12.182 1.00 85.62 131 ARG A C 1
ATOM 1061 O O . ARG A 1 131 ? -13.995 2.276 13.399 1.00 85.62 131 ARG A O 1
ATOM 1068 N N . LEU A 1 132 ? -14.116 3.174 11.347 1.00 85.19 132 LEU A N 1
ATOM 1069 C CA . LEU A 1 132 ? -14.575 4.482 11.810 1.00 85.19 132 LEU A CA 1
ATOM 1070 C C . LEU A 1 132 ? -15.946 4.376 12.488 1.00 85.19 132 LEU A C 1
ATOM 1072 O O . LEU A 1 132 ? -16.123 4.918 13.577 1.00 85.19 132 LEU A O 1
ATOM 1076 N N . ASN A 1 133 ? -16.884 3.642 11.887 1.00 88.12 133 ASN A N 1
ATOM 1077 C CA . ASN A 1 133 ? -18.203 3.407 12.475 1.00 88.12 133 ASN A CA 1
ATOM 1078 C C . ASN A 1 133 ? -18.122 2.629 13.796 1.00 88.12 133 ASN A C 1
ATOM 1080 O O . ASN A 1 133 ? -18.836 2.974 14.737 1.00 88.12 133 ASN A O 1
ATOM 1084 N N . ASP A 1 134 ? -17.237 1.637 13.896 1.00 86.56 134 ASP A N 1
ATOM 1085 C CA . ASP A 1 134 ? -17.026 0.860 15.123 1.00 86.56 134 ASP A CA 1
ATOM 1086 C C . ASP A 1 134 ? -16.513 1.763 16.258 1.00 86.56 134 ASP A C 1
ATOM 1088 O O . ASP A 1 134 ? -17.045 1.746 17.368 1.00 86.56 134 ASP A O 1
ATOM 1092 N N . ILE A 1 135 ? -15.536 2.632 15.965 1.00 85.00 135 ILE A N 1
ATOM 1093 C CA . ILE A 1 135 ? -14.998 3.607 16.928 1.00 85.00 135 ILE A CA 1
ATOM 1094 C C . ILE A 1 135 ? -16.091 4.585 17.389 1.00 85.00 135 ILE A C 1
ATOM 1096 O O . ILE A 1 135 ? -16.211 4.860 18.584 1.00 85.00 135 ILE A O 1
ATOM 1100 N N . HIS A 1 136 ? -16.907 5.096 16.462 1.00 82.44 136 HIS A N 1
ATOM 1101 C CA . HIS A 1 136 ? -18.011 6.003 16.790 1.00 82.44 136 HIS A CA 1
ATOM 1102 C C . HIS A 1 136 ? -19.093 5.342 17.648 1.00 82.44 136 HIS A C 1
ATOM 1104 O O . HIS A 1 136 ? -19.601 5.957 18.590 1.00 82.44 136 HIS A O 1
ATOM 1110 N N . SER A 1 137 ? -19.420 4.087 17.349 1.00 88.00 137 SER A N 1
ATOM 1111 C CA . SER A 1 137 ? -20.427 3.323 18.087 1.00 88.00 137 SER A CA 1
ATOM 1112 C C . SER A 1 137 ? -19.982 3.052 19.527 1.00 88.00 137 SER A C 1
ATOM 1114 O O . SER A 1 137 ? -20.785 3.199 20.444 1.00 88.00 137 SER A O 1
ATOM 1116 N N . CYS A 1 138 ? -18.696 2.761 19.753 1.00 78.06 138 CYS A N 1
ATOM 1117 C CA . CYS A 1 138 ? -18.146 2.612 21.104 1.00 78.06 138 CYS A CA 1
ATOM 1118 C C . CYS A 1 138 ? -18.111 3.940 21.882 1.00 78.06 138 CYS A C 1
ATOM 1120 O O . CYS A 1 138 ? -18.410 3.964 23.071 1.00 78.06 138 CYS A O 1
ATOM 1122 N N . SER A 1 139 ? -17.799 5.060 21.220 1.00 71.19 139 SER A N 1
ATOM 1123 C CA . SER A 1 139 ? -17.663 6.366 21.887 1.00 71.19 139 SER A CA 1
ATOM 1124 C C . SER A 1 139 ? -18.983 6.961 22.392 1.00 71.19 139 SER A C 1
ATOM 1126 O O . SER A 1 139 ? -18.954 7.857 23.231 1.00 71.19 139 SER A O 1
ATOM 1128 N N . THR A 1 140 ? -20.131 6.517 21.878 1.00 65.69 140 THR A N 1
ATOM 1129 C CA . THR A 1 140 ? -21.441 7.108 22.212 1.00 65.69 140 THR A CA 1
ATOM 1130 C C . THR A 1 140 ? -22.046 6.495 23.490 1.00 65.69 140 THR A C 1
ATOM 1132 O O . THR A 1 140 ? -23.027 7.011 24.018 1.00 65.69 140 THR A O 1
ATOM 1135 N N . GLY A 1 141 ? -21.445 5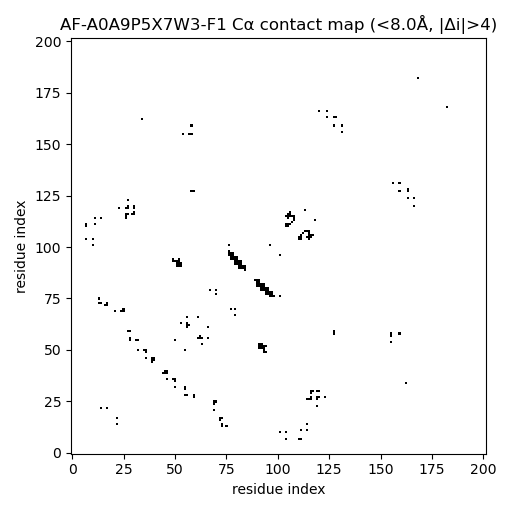.421 24.023 1.00 59.06 141 GLY A N 1
ATOM 1136 C CA . GLY A 1 141 ? -21.916 4.707 25.218 1.00 59.06 141 GLY A CA 1
ATOM 1137 C C . GLY A 1 141 ? -21.256 5.101 26.548 1.00 59.06 141 GLY A C 1
ATOM 1138 O O . GLY A 1 141 ? -21.789 4.755 27.598 1.00 59.06 141 GLY A O 1
ATOM 1139 N N . GLU A 1 142 ? -20.137 5.834 26.544 1.00 51.94 142 GLU A N 1
ATOM 1140 C CA . GLU A 1 142 ? -19.416 6.227 27.768 1.00 51.94 142 GLU A CA 1
ATOM 1141 C C . GLU A 1 142 ? -19.618 7.711 28.088 1.00 51.94 142 GLU A C 1
ATOM 1143 O O . GLU A 1 142 ? -18.766 8.566 27.858 1.00 51.94 142 GLU A O 1
ATOM 1148 N N . SER A 1 143 ? -20.775 8.017 28.669 1.00 49.12 143 SER A N 1
ATOM 1149 C CA . SER A 1 143 ? -21.006 9.266 29.389 1.00 49.12 143 SER A CA 1
ATOM 1150 C C . SER A 1 143 ? -21.038 8.969 30.885 1.00 49.12 143 SER A C 1
ATOM 1152 O O . SER A 1 143 ? -22.124 8.852 31.431 1.00 49.12 143 SER A O 1
ATOM 1154 N N . THR A 1 144 ? -19.869 8.819 31.525 1.00 45.38 144 THR A N 1
ATOM 1155 C CA . THR A 1 144 ? -19.576 9.262 32.911 1.00 45.38 144 THR A CA 1
ATOM 1156 C C . THR A 1 144 ? -18.148 8.874 33.331 1.00 45.38 144 THR A C 1
ATOM 1158 O O . THR A 1 144 ? -17.789 7.705 33.302 1.00 45.38 144 THR A O 1
ATOM 1161 N N . VAL A 1 145 ? -17.396 9.870 33.820 1.00 46.56 145 VAL A N 1
ATOM 1162 C CA . VAL A 1 145 ? -16.080 9.809 34.501 1.00 46.56 145 VAL A CA 1
ATOM 1163 C C . VAL A 1 145 ? -14.857 9.588 33.596 1.00 46.56 145 VAL A C 1
ATOM 1165 O O . VAL A 1 145 ? -14.368 8.485 33.385 1.00 46.56 145 VAL A O 1
ATOM 1168 N N . ALA A 1 146 ? -14.320 10.707 33.109 1.00 49.00 146 ALA A N 1
ATOM 1169 C CA . ALA A 1 146 ? -13.075 10.781 32.360 1.00 49.00 146 ALA A CA 1
ATOM 1170 C C . ALA A 1 146 ? -11.840 10.693 33.272 1.00 49.00 146 ALA A C 1
ATOM 1172 O O . ALA A 1 146 ? -11.657 11.541 34.144 1.00 49.00 146 ALA A O 1
ATOM 1173 N N . THR A 1 147 ? -10.923 9.776 32.959 1.00 44.88 147 THR A N 1
ATOM 1174 C CA . THR A 1 147 ? -9.487 9.957 33.213 1.00 44.88 147 THR A CA 1
ATOM 1175 C C . THR A 1 147 ? -8.650 9.324 32.093 1.00 44.88 147 THR A C 1
ATOM 1177 O O . THR A 1 147 ? -8.673 8.122 31.854 1.00 44.88 147 THR A O 1
ATOM 1180 N N . SER A 1 148 ? -7.849 10.174 31.440 1.00 46.44 148 SER A N 1
ATOM 1181 C CA . SER A 1 148 ? -6.739 9.874 30.512 1.00 46.44 148 SER A CA 1
ATOM 1182 C C . SER A 1 148 ? -7.073 9.343 29.103 1.00 46.44 148 SER A C 1
ATOM 1184 O O . SER A 1 148 ? -6.899 8.174 28.773 1.00 46.44 148 SER A O 1
ATOM 1186 N N . SER A 1 149 ? -7.444 10.250 28.193 1.00 42.72 149 SER A N 1
ATOM 1187 C CA . SER A 1 149 ? -7.455 9.970 26.751 1.00 42.72 149 SER A CA 1
ATOM 1188 C C . SER A 1 149 ? -6.027 9.857 26.198 1.00 42.72 149 SER A C 1
ATOM 1190 O O . SER A 1 149 ? -5.269 10.830 26.205 1.00 42.72 149 SER A O 1
ATOM 1192 N N . SER A 1 150 ? -5.671 8.680 25.678 1.00 41.34 150 SER A N 1
ATOM 1193 C CA . SER A 1 150 ? -4.406 8.433 24.977 1.00 41.34 150 SER A CA 1
ATOM 1194 C C . SER A 1 150 ? -4.324 9.237 23.659 1.00 41.34 150 SER A C 1
ATOM 1196 O O . SER A 1 150 ? -5.238 9.151 22.832 1.00 41.34 150 SER A O 1
ATOM 1198 N N . PRO A 1 151 ? -3.229 9.979 23.393 1.00 44.31 151 PRO A N 1
ATOM 1199 C CA . PRO A 1 151 ? -3.084 10.873 22.230 1.00 44.31 151 PRO A CA 1
ATOM 1200 C C . PRO A 1 151 ? -3.095 10.164 20.857 1.00 44.31 151 PRO A C 1
ATOM 1202 O O . PRO A 1 151 ? -3.196 10.805 19.805 1.00 44.31 151 PRO A O 1
ATOM 1205 N N . ASN A 1 152 ? -3.016 8.831 20.839 1.00 48.53 152 ASN A N 1
ATOM 1206 C CA . ASN A 1 152 ? -2.877 8.042 19.614 1.00 48.53 152 ASN A CA 1
ATOM 1207 C C . ASN A 1 152 ? -4.210 7.852 18.854 1.00 48.53 152 ASN A C 1
ATOM 1209 O O . ASN A 1 152 ? -4.229 7.778 17.621 1.00 48.53 152 ASN A O 1
ATOM 1213 N N . VAL A 1 153 ? -5.342 7.837 19.569 1.00 46.03 153 VAL A N 1
ATOM 1214 C CA . VAL A 1 153 ? -6.677 7.606 18.979 1.00 46.03 153 VAL A CA 1
ATOM 1215 C C . VAL A 1 153 ? -7.144 8.829 18.188 1.00 46.03 153 VAL A C 1
ATOM 1217 O O . VAL A 1 153 ? -7.576 8.706 17.042 1.00 46.03 153 VAL A O 1
ATOM 1220 N N . HIS A 1 154 ? -6.964 10.030 18.744 1.00 49.34 154 HIS A N 1
ATOM 1221 C CA . HIS A 1 154 ? -7.409 11.267 18.100 1.00 49.34 154 HIS A CA 1
ATOM 1222 C C . HIS A 1 154 ? -6.616 11.582 16.819 1.00 49.34 154 HIS A C 1
ATOM 1224 O O . HIS A 1 154 ? -7.184 12.050 15.826 1.00 49.34 154 HIS A O 1
ATOM 1230 N N . THR A 1 155 ? -5.314 11.280 16.816 1.00 53.59 155 THR A N 1
ATOM 1231 C CA . THR A 1 155 ? -4.449 11.443 15.640 1.00 53.59 155 THR A CA 1
ATOM 1232 C C . THR A 1 155 ? -4.830 10.450 14.545 1.00 53.59 155 THR A C 1
ATOM 1234 O O . THR A 1 155 ? -4.973 10.842 13.392 1.00 53.59 155 THR A O 1
ATOM 1237 N N . SER A 1 156 ? -5.079 9.185 14.896 1.00 50.84 156 SER A N 1
ATOM 1238 C CA . SER A 1 156 ? -5.523 8.164 13.937 1.00 50.84 156 SER A CA 1
ATOM 1239 C C . SER A 1 156 ? -6.883 8.513 13.320 1.00 50.84 156 SER A C 1
ATOM 1241 O O . SER A 1 156 ? -7.066 8.367 12.116 1.00 50.84 156 SER A O 1
ATOM 1243 N N . PHE A 1 157 ? -7.803 9.075 14.109 1.00 54.72 157 PHE A N 1
ATOM 1244 C CA . PHE A 1 157 ? -9.123 9.502 13.646 1.00 54.72 157 PHE A CA 1
ATOM 1245 C C . PHE A 1 157 ? -9.070 10.618 12.588 1.00 54.72 157 PHE A C 1
ATOM 1247 O O . PHE A 1 157 ? -9.644 10.474 11.509 1.00 54.72 157 PHE A O 1
ATOM 1254 N N . LYS A 1 158 ? -8.315 11.699 12.843 1.00 60.38 158 LYS A N 1
ATOM 1255 C CA . LYS A 1 158 ? -8.149 12.801 11.871 1.00 60.38 158 LYS A CA 1
ATOM 1256 C C . LYS A 1 158 ? -7.538 12.313 10.555 1.00 60.38 158 LYS A C 1
ATOM 1258 O O . LYS A 1 158 ? -7.881 12.797 9.480 1.00 60.38 158 LYS A O 1
ATOM 1263 N N . VAL A 1 159 ? -6.648 11.331 10.641 1.00 60.66 159 VAL A N 1
ATOM 1264 C CA . VAL A 1 159 ? -5.961 10.742 9.487 1.00 60.66 159 VAL A CA 1
ATOM 1265 C C . VAL A 1 159 ? -6.888 9.846 8.692 1.00 60.66 159 VAL A C 1
ATOM 1267 O O . VAL A 1 159 ? -6.909 9.941 7.473 1.00 60.66 159 VAL A O 1
ATOM 1270 N N . LEU A 1 160 ? -7.705 9.036 9.361 1.00 60.03 160 LEU A N 1
ATOM 1271 C CA . LEU A 1 160 ? -8.724 8.221 8.711 1.00 60.03 160 LEU A CA 1
ATOM 1272 C C . LEU A 1 160 ? -9.772 9.085 7.999 1.00 60.03 160 LEU A C 1
ATOM 1274 O O . LEU A 1 160 ? -10.111 8.781 6.859 1.00 60.03 160 LEU A O 1
ATOM 1278 N N . GLN A 1 161 ? -10.215 10.192 8.606 1.00 61.88 161 GLN A N 1
ATOM 1279 C CA . GLN A 1 161 ? -11.114 11.151 7.951 1.00 61.88 161 GLN A CA 1
ATOM 1280 C C . GLN A 1 161 ? -10.458 11.808 6.723 1.00 61.88 161 GLN A C 1
ATOM 1282 O O . GLN A 1 161 ?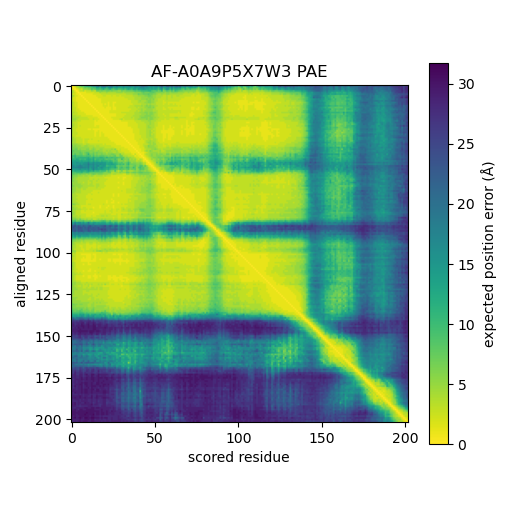 -11.062 11.871 5.652 1.00 61.88 161 GLN A O 1
ATOM 1287 N N . LYS A 1 162 ? -9.194 12.239 6.840 1.00 64.00 162 LYS A N 1
ATOM 1288 C CA . LYS A 1 162 ? -8.443 12.869 5.738 1.00 64.00 162 LYS A CA 1
ATOM 1289 C C . LYS A 1 162 ? -8.146 11.887 4.596 1.00 64.00 162 LYS A C 1
ATOM 1291 O O . LYS A 1 162 ? -8.290 12.238 3.423 1.00 64.00 162 LYS A O 1
ATOM 1296 N N . ILE A 1 163 ? -7.803 10.639 4.921 1.00 59.19 163 ILE A N 1
ATOM 1297 C CA . ILE A 1 163 ? -7.626 9.554 3.948 1.00 59.19 163 ILE A CA 1
ATOM 1298 C C . ILE A 1 163 ? -8.964 9.243 3.280 1.00 59.19 163 ILE A C 1
ATOM 1300 O O . ILE A 1 163 ? -9.021 9.257 2.057 1.00 59.19 163 ILE A O 1
ATOM 1304 N N . GLN A 1 164 ? -10.055 9.057 4.029 1.00 61.50 164 GLN A N 1
ATOM 1305 C CA . GLN A 1 164 ? -11.380 8.803 3.454 1.00 61.50 164 GLN A CA 1
ATOM 1306 C C . GLN A 1 164 ? -11.773 9.891 2.444 1.00 61.50 164 GLN A C 1
ATOM 1308 O O . GLN A 1 164 ? -12.188 9.561 1.334 1.00 61.50 164 GLN A O 1
ATOM 1313 N N . PHE A 1 165 ? -11.569 11.168 2.769 1.00 56.47 165 PHE A N 1
ATOM 1314 C CA . PHE A 1 165 ? -11.863 12.280 1.859 1.00 56.47 165 PHE A CA 1
ATOM 1315 C C . PHE A 1 165 ? -10.997 12.249 0.580 1.00 56.47 165 PHE A C 1
ATOM 1317 O O . PHE A 1 165 ? -11.474 12.507 -0.528 1.00 56.47 165 PHE A O 1
ATOM 1324 N N . THR A 1 166 ? -9.732 11.844 0.707 1.00 56.34 166 THR A N 1
ATOM 1325 C CA . THR A 1 166 ? -8.806 11.681 -0.427 1.00 56.34 166 THR A CA 1
ATOM 1326 C C . THR A 1 166 ? -9.187 10.485 -1.314 1.00 56.34 166 THR A C 1
ATOM 1328 O O . THR A 1 166 ? -9.163 10.592 -2.538 1.00 56.34 166 THR A O 1
ATOM 1331 N N . LEU A 1 167 ? -9.627 9.366 -0.726 1.00 55.50 167 LEU A N 1
ATOM 1332 C CA . LEU A 1 167 ? -10.096 8.183 -1.465 1.00 55.50 167 L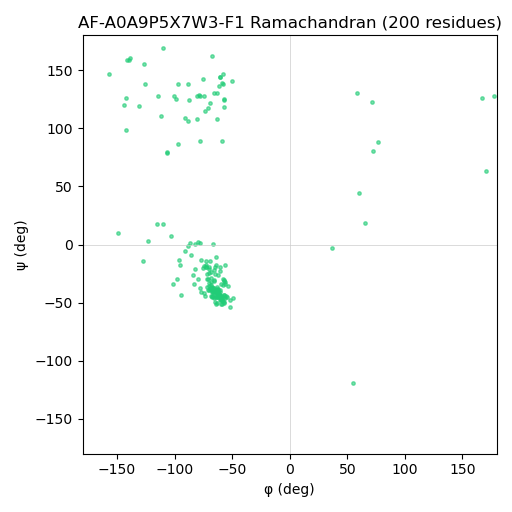EU A CA 1
ATOM 1333 C C . LEU A 1 167 ? -11.457 8.421 -2.146 1.00 55.50 167 LEU A C 1
ATOM 1335 O O . LEU A 1 167 ? -11.739 7.831 -3.185 1.00 55.50 167 LEU A O 1
ATOM 1339 N N . VAL A 1 168 ? -12.309 9.286 -1.584 1.00 54.16 168 VAL A N 1
ATOM 1340 C CA . VAL A 1 168 ? -13.614 9.655 -2.168 1.00 54.16 168 VAL A CA 1
ATOM 1341 C C . VAL A 1 168 ? -13.451 10.542 -3.405 1.00 54.16 168 VAL A C 1
ATOM 1343 O O . VAL A 1 168 ? -14.197 10.382 -4.367 1.00 54.16 168 VAL A O 1
ATOM 1346 N N . SER A 1 169 ? -12.465 11.441 -3.411 1.00 51.56 169 SER A N 1
ATOM 1347 C CA . SER A 1 169 ? -12.238 12.387 -4.514 1.00 51.56 169 SER A CA 1
ATOM 1348 C C . SER A 1 169 ? -11.557 11.777 -5.750 1.00 51.56 169 SER A C 1
ATOM 1350 O O . SER A 1 169 ? -11.564 12.401 -6.809 1.00 51.56 169 SER A O 1
ATOM 1352 N N . HIS A 1 170 ? -10.997 10.567 -5.640 1.00 49.53 170 HIS A N 1
ATOM 1353 C CA . HIS A 1 170 ? -10.217 9.904 -6.698 1.00 49.53 170 HIS A CA 1
ATOM 1354 C C . HIS A 1 170 ? -10.915 8.688 -7.343 1.00 49.53 170 HIS A C 1
ATOM 1356 O O . HIS A 1 170 ? -10.263 7.889 -8.012 1.00 49.53 170 HIS A O 1
ATOM 1362 N N . GLY A 1 171 ? -12.236 8.539 -7.185 1.00 37.75 171 GLY A N 1
ATOM 1363 C CA . GLY A 1 171 ? -12.994 7.485 -7.873 1.00 37.75 171 GLY A CA 1
ATOM 1364 C C . GLY A 1 171 ? -12.914 7.605 -9.409 1.00 37.75 171 GLY A C 1
ATOM 1365 O O . GLY A 1 171 ? -12.905 8.725 -9.934 1.00 37.75 171 GLY A O 1
ATOM 1366 N N . PRO A 1 172 ? -12.870 6.487 -10.158 1.00 39.38 172 PRO A N 1
ATOM 1367 C CA . PRO A 1 172 ? -12.758 6.519 -11.607 1.00 39.38 172 PRO A CA 1
ATOM 1368 C C . PRO A 1 172 ? -14.127 6.839 -12.215 1.00 39.38 172 PRO A C 1
ATOM 1370 O O . PRO A 1 172 ? -14.911 5.949 -12.524 1.00 39.38 172 PRO A O 1
ATOM 1373 N N . SER A 1 173 ? -14.425 8.124 -12.400 1.00 38.19 173 SER A N 1
ATOM 1374 C CA . SER A 1 173 ? -15.464 8.555 -13.334 1.00 38.19 173 SER A CA 1
ATOM 1375 C C . SER A 1 173 ? -14.803 9.279 -14.498 1.00 38.19 173 SER A C 1
ATOM 1377 O O . SER A 1 173 ? -14.230 10.364 -14.354 1.00 38.19 173 SER A O 1
ATOM 1379 N N . GLN A 1 174 ? -14.839 8.632 -15.662 1.00 45.81 174 GLN A N 1
ATOM 1380 C CA . GLN A 1 174 ? -14.611 9.293 -16.934 1.00 45.81 174 GLN A CA 1
ATOM 1381 C C . GLN A 1 174 ? -15.721 10.332 -17.130 1.00 45.81 174 GLN A C 1
ATOM 1383 O O . GLN A 1 174 ? -16.856 9.951 -17.375 1.00 45.81 174 GLN A O 1
ATOM 1388 N N . SER A 1 175 ? -15.411 11.626 -17.014 1.00 38.12 175 SER A N 1
ATOM 1389 C CA . SER A 1 175 ? -15.963 12.695 -17.866 1.00 38.12 175 SER A CA 1
ATOM 1390 C C . SER A 1 175 ? -15.676 14.088 -17.292 1.00 38.12 175 SER A C 1
ATOM 1392 O O . SER A 1 175 ? -16.064 14.432 -16.179 1.00 38.12 175 SER A O 1
ATOM 1394 N N . SER A 1 176 ? -15.075 14.913 -18.151 1.00 36.06 176 SER A N 1
ATOM 1395 C CA . SER A 1 176 ? -15.000 16.378 -18.122 1.00 36.06 176 SER A CA 1
ATOM 1396 C C . SER A 1 176 ? -14.116 17.057 -17.055 1.00 36.06 176 SER A C 1
ATOM 1398 O O . SER A 1 176 ? -14.259 16.927 -15.844 1.00 36.06 176 SER A O 1
ATOM 1400 N N . LYS A 1 177 ? -13.176 17.866 -17.561 1.00 42.66 177 LYS A N 1
ATOM 1401 C CA . LYS A 1 177 ? -12.140 18.620 -16.834 1.00 42.66 177 LYS A CA 1
ATOM 1402 C C . LYS A 1 177 ? -12.679 19.745 -15.930 1.00 42.66 177 LYS A C 1
ATOM 1404 O O . LYS A 1 177 ? -11.887 20.416 -15.282 1.00 42.66 177 LYS A O 1
ATOM 1409 N N . VAL A 1 178 ? -13.995 19.945 -15.861 1.00 38.66 178 VAL A N 1
ATOM 1410 C CA . VAL A 1 178 ? -14.620 21.083 -15.165 1.00 38.66 178 VAL A CA 1
ATOM 1411 C C . VAL A 1 178 ? -15.095 20.699 -13.756 1.00 38.66 178 VAL A C 1
ATOM 1413 O O . VAL A 1 178 ? -14.998 21.498 -12.829 1.00 38.66 178 VAL A O 1
ATOM 1416 N N . THR A 1 179 ? -15.466 19.436 -13.524 1.00 36.34 179 THR A N 1
ATOM 1417 C CA . THR A 1 179 ? -15.950 18.952 -12.216 1.00 36.34 179 THR A CA 1
ATOM 1418 C C . THR A 1 179 ? -14.837 18.759 -11.182 1.00 36.34 179 THR A C 1
ATOM 1420 O O . THR A 1 179 ? -15.109 18.777 -9.985 1.00 36.34 179 THR A O 1
ATOM 1423 N N . ARG A 1 180 ? -13.571 18.634 -11.616 1.00 40.69 180 ARG A N 1
ATOM 1424 C CA . ARG A 1 180 ? -12.402 18.520 -10.718 1.00 40.69 180 ARG A CA 1
ATOM 1425 C C . ARG A 1 180 ? -12.116 19.804 -9.934 1.00 40.69 180 ARG A C 1
ATOM 1427 O O . ARG A 1 180 ? -11.509 19.727 -8.876 1.00 40.69 180 ARG A O 1
ATOM 1434 N N . SER A 1 181 ? -12.548 20.966 -10.428 1.00 38.94 181 SER A N 1
ATOM 1435 C CA . SER A 1 181 ? -12.280 22.255 -9.776 1.00 38.94 181 SER A CA 1
ATOM 1436 C C . SER A 1 181 ? -13.274 22.566 -8.645 1.00 38.94 181 SER A C 1
ATOM 1438 O O . SER A 1 181 ? -12.877 23.101 -7.613 1.00 38.94 181 SER A O 1
ATOM 1440 N N . MET A 1 182 ? -14.543 22.148 -8.768 1.00 29.56 182 MET A N 1
ATOM 1441 C CA . MET A 1 182 ? -15.566 22.395 -7.736 1.00 29.56 182 MET A CA 1
ATOM 1442 C C . MET A 1 182 ? -15.464 21.460 -6.522 1.00 29.56 182 MET A C 1
ATOM 1444 O O . MET A 1 182 ? -15.643 21.916 -5.393 1.00 29.56 182 MET A O 1
ATOM 1448 N N . THR A 1 183 ? -15.131 20.177 -6.704 1.00 44.16 183 THR A N 1
ATOM 1449 C CA . THR A 1 183 ? -14.863 19.267 -5.569 1.00 44.16 183 THR A CA 1
ATOM 1450 C C . THR A 1 183 ? -13.573 19.633 -4.832 1.00 44.16 183 THR A C 1
ATOM 1452 O O . THR A 1 183 ? -13.496 19.465 -3.618 1.00 44.16 183 THR A O 1
ATOM 1455 N N . PHE A 1 184 ? -12.603 20.222 -5.536 1.00 44.19 184 PHE A N 1
ATOM 1456 C CA . PHE A 1 184 ? -11.387 20.801 -4.960 1.00 44.19 184 PHE A CA 1
ATOM 1457 C C . PHE A 1 184 ? -11.679 22.067 -4.127 1.00 44.19 184 PHE A C 1
ATOM 1459 O O . PHE A 1 184 ? -11.109 22.243 -3.055 1.00 44.19 184 PHE A O 1
ATOM 1466 N N . TRP A 1 185 ? -12.641 22.901 -4.543 1.00 38.12 185 TRP A N 1
ATOM 1467 C CA . TRP A 1 185 ? -13.083 24.083 -3.784 1.00 38.12 185 TRP A CA 1
ATOM 1468 C C . TRP A 1 185 ? -13.872 23.745 -2.511 1.00 38.12 185 TRP A C 1
ATOM 1470 O O . TRP A 1 185 ? -13.650 24.357 -1.467 1.00 38.12 185 TRP A O 1
ATOM 1480 N N . LEU A 1 186 ? -14.746 22.733 -2.553 1.00 37.56 186 LEU A N 1
ATOM 1481 C CA . LEU A 1 186 ? -15.450 22.241 -1.358 1.00 37.56 186 LEU A CA 1
ATOM 1482 C C . LEU A 1 186 ? -14.493 21.595 -0.344 1.00 37.56 186 LEU A C 1
ATOM 1484 O O . LEU A 1 186 ? -14.714 21.706 0.863 1.00 37.56 186 LEU A O 1
ATOM 1488 N N . MET A 1 187 ? -13.399 20.991 -0.825 1.00 39.91 187 MET A N 1
ATOM 1489 C CA . MET A 1 187 ? -12.310 20.490 0.015 1.00 39.91 187 MET A CA 1
ATOM 1490 C C . MET A 1 187 ? -11.614 21.643 0.758 1.00 39.91 187 MET A C 1
ATOM 1492 O O . MET A 1 187 ? -11.389 21.527 1.956 1.00 39.91 187 MET A O 1
ATOM 1496 N N . CYS A 1 188 ? -11.375 22.792 0.115 1.00 38.50 188 CYS A N 1
ATOM 1497 C CA . CYS A 1 188 ? -10.847 23.989 0.785 1.00 38.50 188 CYS A CA 1
ATOM 1498 C C . CYS A 1 188 ? -11.846 24.635 1.764 1.00 38.50 188 CYS A C 1
ATOM 1500 O O . CYS A 1 188 ? -11.441 25.074 2.836 1.00 38.50 188 CYS A O 1
ATOM 1502 N N . PHE A 1 189 ? -13.145 24.670 1.453 1.00 35.47 189 PHE A N 1
ATOM 1503 C CA . PHE A 1 189 ? -14.129 25.370 2.292 1.00 35.47 189 PHE A CA 1
ATOM 1504 C C . PHE A 1 189 ? -14.382 24.673 3.643 1.00 35.47 189 PHE A C 1
ATOM 1506 O O . PHE A 1 189 ? -14.561 25.339 4.661 1.00 35.47 189 PHE A O 1
ATOM 1513 N N . PHE A 1 190 ? -14.316 23.337 3.690 1.00 37.53 190 PHE A N 1
ATOM 1514 C CA . PHE A 1 190 ? -14.424 22.581 4.947 1.00 37.53 190 PHE A CA 1
ATOM 1515 C C . PHE A 1 190 ? -13.107 22.495 5.736 1.00 37.53 190 PHE A C 1
ATOM 1517 O O . PHE A 1 190 ? -13.145 22.292 6.949 1.00 37.53 190 PHE A O 1
ATOM 1524 N N . LEU A 1 191 ? -11.951 22.689 5.086 1.00 42.22 191 LEU A N 1
ATOM 1525 C CA . LEU A 1 191 ? -10.637 22.687 5.744 1.00 42.22 191 LEU A CA 1
ATOM 1526 C C . LEU A 1 191 ? -10.371 23.944 6.595 1.00 42.22 191 LEU A C 1
ATOM 1528 O O . LEU A 1 191 ? -9.521 23.887 7.480 1.00 42.22 191 LEU A O 1
ATOM 1532 N N . PHE A 1 192 ? -11.096 25.047 6.371 1.00 46.03 192 PHE A N 1
ATOM 1533 C CA . PHE A 1 192 ? -10.839 26.342 7.029 1.00 46.03 192 PHE A CA 1
ATOM 1534 C C . PHE A 1 192 ? -12.034 26.933 7.809 1.00 46.03 192 PHE A C 1
ATOM 1536 O O . PHE A 1 192 ? -11.924 28.020 8.368 1.00 46.03 192 PHE A O 1
ATOM 1543 N N . GLY A 1 193 ? -13.172 26.236 7.893 1.00 30.92 193 GLY A N 1
ATOM 1544 C CA . GLY A 1 193 ? -14.441 26.811 8.365 1.00 30.92 193 GLY A CA 1
ATOM 1545 C C . GLY A 1 193 ? -14.691 26.902 9.879 1.00 30.92 193 GLY A C 1
ATOM 1546 O O . GLY A 1 193 ? -15.761 27.361 10.257 1.00 30.92 193 GLY A O 1
ATOM 1547 N N . ASN A 1 194 ? -13.777 26.487 10.764 1.00 38.00 194 ASN A N 1
ATOM 1548 C CA . ASN A 1 194 ? -13.964 26.664 12.214 1.00 38.00 194 ASN A CA 1
ATOM 1549 C C . ASN A 1 194 ? -12.647 27.018 12.915 1.00 38.00 194 ASN A C 1
ATOM 1551 O O . ASN A 1 194 ? -11.847 26.141 13.236 1.00 38.00 194 ASN A O 1
ATOM 1555 N N . GLY A 1 195 ? -12.440 28.312 13.166 1.00 29.45 195 GLY A N 1
ATOM 1556 C CA . GLY A 1 195 ? -11.311 28.814 13.948 1.00 29.45 195 GLY A CA 1
ATOM 1557 C C . GLY A 1 195 ? -11.171 30.333 13.896 1.00 29.45 195 GLY A C 1
ATOM 1558 O O . GLY A 1 195 ? -10.186 30.847 13.379 1.00 29.45 195 GLY A O 1
ATOM 1559 N N . MET A 1 196 ? -12.171 31.053 14.405 1.00 25.95 196 MET A N 1
ATOM 1560 C CA . MET A 1 196 ? -12.147 32.508 14.552 1.00 25.95 196 MET A CA 1
ATOM 1561 C C . MET A 1 196 ? -11.214 32.931 15.716 1.00 25.95 196 MET A C 1
ATOM 1563 O O . MET A 1 196 ? -11.500 32.610 16.862 1.00 25.95 196 MET A O 1
ATOM 1567 N N . VAL A 1 197 ? -10.125 33.635 15.359 1.00 31.95 197 VAL A N 1
ATOM 1568 C CA . VAL A 1 197 ? -9.514 34.872 15.930 1.00 31.95 197 VAL A CA 1
ATOM 1569 C C . VAL A 1 197 ? -9.046 34.925 17.402 1.00 31.95 197 VAL A C 1
ATOM 1571 O O . VAL A 1 197 ? -9.834 34.702 18.308 1.00 31.95 197 VAL A O 1
ATOM 1574 N N . ILE A 1 198 ? -7.797 35.389 17.622 1.00 27.22 198 ILE A N 1
ATOM 1575 C CA . ILE A 1 198 ? -7.412 36.610 18.389 1.00 27.22 198 ILE A CA 1
ATOM 1576 C C . ILE A 1 198 ? -6.006 37.081 17.920 1.00 27.22 198 ILE A C 1
ATOM 1578 O O . ILE A 1 198 ? -5.210 36.245 17.493 1.00 27.22 198 ILE A O 1
ATOM 1582 N N . PRO A 1 199 ? -5.724 38.404 17.904 1.00 38.09 199 PRO A N 1
ATOM 1583 C CA . PRO A 1 199 ? -4.850 39.053 16.925 1.00 38.09 199 PRO A CA 1
ATOM 1584 C C . PRO A 1 199 ? -3.522 39.533 17.521 1.00 38.09 199 PRO A C 1
ATOM 1586 O O . PRO A 1 199 ? -3.408 39.662 18.734 1.00 38.09 199 PRO A O 1
ATOM 1589 N N . TRP A 1 200 ? -2.573 39.924 16.668 1.00 20.39 200 TRP A N 1
ATOM 1590 C CA . TRP A 1 200 ? -1.583 40.942 17.027 1.00 20.39 200 TRP A CA 1
ATOM 1591 C C . TRP A 1 200 ? -1.293 41.838 15.814 1.00 20.39 200 TRP A C 1
ATOM 1593 O O . TRP A 1 200 ? -0.986 41.359 14.725 1.00 20.39 200 TRP A O 1
ATOM 1603 N N . THR A 1 201 ? -1.446 43.140 16.028 1.00 27.64 201 THR A N 1
ATOM 1604 C CA . THR A 1 201 ? -1.027 44.264 15.175 1.00 27.64 201 THR A CA 1
ATOM 1605 C C . THR A 1 201 ? -0.521 45.361 16.109 1.00 27.64 201 THR A C 1
ATOM 1607 O O . THR A 1 201 ? -1.071 45.459 17.212 1.00 27.64 201 THR A O 1
ATOM 1610 N N . PRO A 1 202 ? 0.307 46.307 15.649 1.00 40.22 202 PRO A N 1
ATOM 1611 C CA . PRO A 1 202 ? 1.329 46.246 14.601 1.00 40.22 202 PRO A CA 1
ATOM 1612 C C . PRO A 1 202 ? 2.718 45.898 15.163 1.00 40.22 202 PRO A C 1
ATOM 1614 O O . PRO A 1 202 ? 2.976 46.180 16.354 1.00 40.22 202 PRO A O 1
#

Secondary structure (DSSP, 8-state):
--TTHHHHHHHHHHHHTS-TTTHHHHHHHHHHHHHHHHHHHHTT--TTSPPPHHHHHHHHT--HHHHHHHHHTTTTTEEEEEEPPSSSSPPEEEEEES-HHHHHHHH-HHHHGGG-GGGGHHHHHHHHHHHHHHHHHHHTS--S------HHHHHHHHHHHHHHHHHHHT------TTHHHHHHHHHHHHHSSS--------

Foldseek 3Di:
DPPCQVVLVVLLVLLVLQDPVLLLVVLQLLLVQVVVLVVCVVVVHDSVPRDQSVLSCVLLVHDPVRVCVSCVSVVVFKDFDFAPPPPPDDTGTGIDTPDPVSSVQLCDCVRRPVSNSCVSLVVSLVVLVVVLVVVVVVVVPDPDDDDDDDPSVVVSNVVSVVVNLVSVLPDDDDDDPPVNVVSVVVVVCVVPPDDDDDDDDD

Solvent-accessible surface area (backbone atoms only — not comparable to full-atom values): 12395 Å² total; per-residue (Å²): 133,66,96,56,51,70,59,48,52,52,52,51,53,51,59,66,69,36,53,78,90,49,41,67,55,52,34,46,52,53,39,50,50,52,53,53,51,51,52,34,57,76,70,71,45,64,83,90,62,68,72,53,43,66,60,55,28,56,72,73,69,39,54,70,68,53,47,52,57,62,52,56,68,40,56,92,49,36,43,82,42,71,42,79,36,82,92,80,54,77,66,44,50,31,83,43,62,80,45,74,64,56,61,56,39,29,68,33,52,91,73,32,51,91,62,15,27,71,78,40,48,66,64,50,52,53,52,50,52,51,52,51,51,52,54,52,60,60,61,74,72,72,86,79,86,90,80,83,87,64,76,66,58,64,55,51,49,58,48,51,54,52,48,51,55,54,60,64,75,65,61,94,68,94,76,68,90,66,62,64,57,56,61,53,48,55,54,54,55,70,74,67,71,83,80,87,84,88,87,87,82,134

Radius of gyration: 19.79 Å; Cα contacts (8 Å, |Δi|>4): 141; chains: 1; bounding box: 40×62×61 Å